Protein AF-A0AA39IK96-F1 (afdb_monomer)

Solvent-accessible surface area (backbone atoms only — not comparable to full-atom values): 14528 Å² total; per-residue (Å²): 136,83,82,84,80,86,77,67,100,84,69,85,84,83,69,71,38,77,51,79,51,97,95,53,84,66,42,71,36,49,56,69,63,37,50,51,54,47,51,53,50,36,62,76,64,68,61,76,82,76,80,76,71,90,71,77,79,80,81,81,90,67,87,80,80,82,79,68,82,83,68,84,67,79,78,86,66,91,65,82,71,51,70,67,60,52,52,53,50,49,54,48,51,51,53,50,50,56,61,53,37,49,72,33,87,87,37,96,75,40,67,88,81,86,69,54,90,85,39,88,66,51,97,50,67,58,88,92,37,72,65,34,55,51,51,54,51,52,51,54,51,52,54,50,53,31,48,49,52,51,49,51,42,63,73,75,27,46,72,34,89,87,76,73,35,41,29,38,36,43,43,62,54,48,62,59,30,70,80,74,47,94,52,56,68,64,37,50,56,50,28,37,77,70,60,39,35,48,60,84,74,94,75,80,48,87,95,73,39,35,80,42,55,37,36,45,63,59,53,72,67,58,50,54,58,62,70,76,109

Organism: NCBI:txid289476

InterPro domains:
  IPR026111 Actin-binding Rho-activating protein [PTHR22739] (71-217)
  IPR027817 Costars domain [PF14705] (141-217)
  IPR027817 Costars domain [SM01283] (140-217)
  IPR038095 Costars domain superfamily [G3DSA:1.10.10.1540] (133-217)

Structure (mmCIF, N/CA/C/O backbone):
data_AF-A0AA39IK96-F1
#
_entry.id   AF-A0AA39IK96-F1
#
loop_
_atom_site.group_PDB
_atom_site.id
_atom_site.type_symbol
_atom_site.label_atom_id
_atom_site.label_alt_id
_atom_site.label_comp_id
_atom_site.label_asym_id
_atom_site.label_entity_id
_atom_site.label_seq_id
_atom_site.pdbx_PDB_ins_code
_atom_site.Cartn_x
_atom_site.Cartn_y
_atom_site.Cartn_z
_atom_site.occupancy
_atom_site.B_iso_or_equiv
_atom_site.auth_seq_id
_atom_site.auth_comp_id
_atom_site.auth_asym_id
_atom_site.auth_atom_id
_atom_site.pdbx_PDB_model_num
ATOM 1 N N . MET A 1 1 ? -1.103 46.782 -14.025 1.00 32.06 1 MET A N 1
ATOM 2 C CA . MET A 1 1 ? -2.254 47.420 -13.352 1.00 32.06 1 MET A CA 1
ATOM 3 C C . MET A 1 1 ? -2.413 46.772 -11.988 1.00 32.06 1 MET A C 1
ATOM 5 O O . MET A 1 1 ? -2.760 45.602 -11.929 1.00 32.06 1 MET A O 1
ATOM 9 N N . ILE A 1 2 ? -2.054 47.473 -10.912 1.00 34.94 2 ILE A N 1
ATOM 10 C CA . ILE A 1 2 ? -2.197 46.973 -9.537 1.00 34.94 2 ILE A CA 1
ATOM 11 C C . ILE A 1 2 ? -3.501 47.561 -8.999 1.00 34.94 2 ILE A C 1
ATOM 13 O O . ILE A 1 2 ? -3.638 48.779 -8.905 1.00 34.94 2 ILE A O 1
ATOM 17 N N . SER A 1 3 ? -4.477 46.696 -8.730 1.00 35.06 3 SER A N 1
ATOM 18 C CA . SER A 1 3 ? -5.755 47.072 -8.124 1.00 35.06 3 SER A CA 1
ATOM 19 C C . SER A 1 3 ? -5.501 47.595 -6.707 1.00 35.06 3 SER A C 1
ATOM 21 O O . SER A 1 3 ? -4.930 46.887 -5.876 1.00 35.06 3 SER A O 1
ATOM 23 N N . LYS A 1 4 ? -5.888 48.848 -6.437 1.00 42.56 4 LYS A N 1
ATOM 24 C CA . LYS A 1 4 ? -5.844 49.426 -5.091 1.00 42.56 4 LYS A CA 1
ATOM 25 C C . LYS A 1 4 ? -6.983 48.810 -4.277 1.00 42.56 4 LYS A C 1
ATOM 27 O O . LYS A 1 4 ? -8.137 49.174 -4.468 1.00 42.56 4 LYS A O 1
ATOM 32 N N . ARG A 1 5 ? -6.661 47.859 -3.398 1.00 54.06 5 ARG A N 1
ATOM 33 C CA . ARG A 1 5 ? -7.607 47.338 -2.403 1.00 54.06 5 ARG A CA 1
ATOM 34 C C . ARG A 1 5 ? -7.610 48.269 -1.193 1.00 54.06 5 ARG A C 1
ATOM 36 O O . ARG A 1 5 ? -6.555 48.534 -0.623 1.00 54.06 5 ARG A O 1
ATOM 43 N N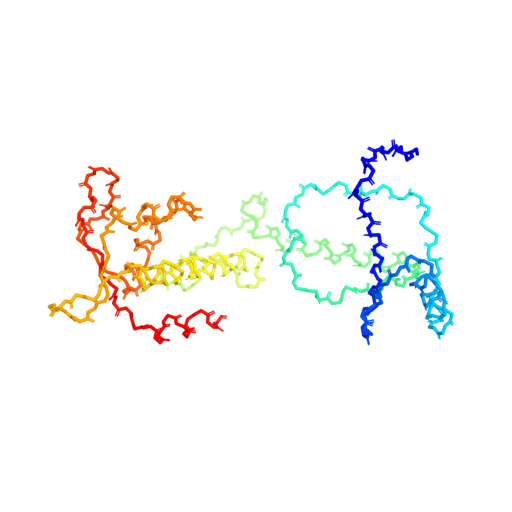 . THR A 1 6 ? -8.780 48.782 -0.836 1.00 53.03 6 THR A N 1
ATOM 44 C CA . THR A 1 6 ? -9.019 49.573 0.375 1.00 53.03 6 THR A CA 1
ATOM 45 C C . THR A 1 6 ? -9.316 48.633 1.544 1.00 53.03 6 THR A C 1
ATOM 47 O O . THR A 1 6 ? -10.146 47.735 1.426 1.00 53.03 6 THR A O 1
ATOM 50 N N . PHE A 1 7 ? -8.622 48.821 2.668 1.00 53.62 7 PHE A N 1
ATOM 51 C CA . PHE A 1 7 ? -8.797 48.037 3.896 1.00 53.62 7 PHE A CA 1
ATOM 52 C C . PHE A 1 7 ? -9.240 48.963 5.051 1.00 53.62 7 PHE A C 1
ATOM 54 O O . PHE A 1 7 ? -8.834 50.126 5.064 1.00 53.62 7 PHE A O 1
ATOM 61 N N . PRO A 1 8 ? -10.078 48.496 5.999 1.00 56.97 8 PRO A N 1
ATOM 62 C CA . PRO A 1 8 ? -10.643 49.322 7.073 1.00 56.97 8 PRO A CA 1
ATOM 63 C C . PRO A 1 8 ? -9.609 49.739 8.137 1.00 56.97 8 PRO A C 1
ATOM 65 O O . PRO A 1 8 ? -8.598 49.064 8.344 1.00 56.97 8 PRO A O 1
ATOM 68 N N . SER A 1 9 ? -9.912 50.827 8.859 1.00 59.78 9 SER A N 1
ATOM 69 C CA . SER A 1 9 ? -9.024 51.657 9.707 1.00 59.78 9 SER A CA 1
ATOM 70 C C . SER A 1 9 ? -8.329 50.988 10.906 1.00 59.78 9 SER A C 1
ATOM 72 O O . SER A 1 9 ? -7.573 51.648 11.615 1.00 59.78 9 SER A O 1
ATOM 74 N N . ARG A 1 10 ? -8.532 49.687 11.136 1.00 59.88 10 ARG A N 1
ATOM 75 C CA . ARG A 1 10 ? -7.871 48.903 12.200 1.00 59.88 10 ARG A CA 1
ATOM 76 C C . ARG A 1 10 ? -7.078 47.696 11.690 1.00 59.88 10 ARG A C 1
ATOM 78 O O . ARG A 1 10 ? -6.748 46.807 12.466 1.00 59.88 10 ARG A O 1
ATOM 85 N N . THR A 1 11 ? -6.749 47.659 10.400 1.00 60.22 11 THR A N 1
ATOM 86 C CA . THR A 1 11 ? -5.930 46.584 9.821 1.00 60.22 11 THR A CA 1
ATOM 87 C C . THR A 1 11 ? -4.507 47.078 9.579 1.00 60.22 11 THR A C 1
ATOM 89 O O . THR A 1 11 ? -4.296 47.965 8.755 1.00 60.22 11 THR A O 1
ATOM 92 N N . VAL A 1 12 ? -3.521 46.492 10.262 1.00 56.50 12 VAL A N 1
ATOM 93 C CA . VAL A 1 12 ? -2.098 46.719 9.966 1.00 56.50 12 VAL A CA 1
ATOM 94 C C . VAL A 1 12 ? -1.643 45.654 8.972 1.00 56.50 12 VAL A C 1
ATOM 96 O O . VAL A 1 12 ? -1.644 44.466 9.286 1.00 56.50 12 VAL A O 1
ATOM 99 N N . VAL A 1 13 ? -1.273 46.067 7.759 1.00 55.28 13 VAL A N 1
ATOM 100 C CA . VAL A 1 13 ? -0.764 45.160 6.721 1.00 55.28 13 VAL A CA 1
ATOM 101 C C . VAL A 1 13 ? 0.761 45.176 6.757 1.00 55.28 13 VAL A C 1
ATOM 103 O O . VAL A 1 13 ? 1.385 46.179 6.421 1.00 55.28 13 VAL A O 1
ATOM 106 N N . ILE A 1 14 ? 1.364 44.056 7.153 1.00 58.06 14 ILE A N 1
ATOM 107 C CA . ILE A 1 14 ? 2.819 43.876 7.174 1.00 58.06 14 ILE A CA 1
ATOM 108 C C . ILE A 1 14 ? 3.227 43.130 5.900 1.00 58.06 14 ILE A C 1
ATOM 110 O O . ILE A 1 14 ? 2.959 41.939 5.750 1.00 58.06 14 ILE A O 1
ATOM 114 N N . THR A 1 15 ? 3.881 43.821 4.966 1.00 54.12 15 THR A N 1
ATOM 115 C CA . THR A 1 15 ? 4.462 43.202 3.766 1.00 54.12 15 THR A CA 1
ATOM 116 C C . THR A 1 15 ? 5.919 42.833 4.017 1.00 54.12 15 THR A C 1
ATOM 118 O O . THR A 1 15 ? 6.792 43.703 4.057 1.00 54.12 15 THR A O 1
ATOM 121 N N . VAL A 1 16 ? 6.186 41.537 4.164 1.00 58.78 16 VAL A N 1
ATOM 122 C CA . VAL A 1 16 ? 7.538 40.990 4.330 1.00 58.78 16 VAL A CA 1
ATOM 123 C C . VAL A 1 16 ? 7.998 40.395 3.005 1.00 58.78 16 VAL A C 1
ATOM 125 O O . VAL A 1 16 ? 7.260 39.654 2.358 1.00 58.78 16 VAL A O 1
ATOM 128 N N . THR A 1 17 ? 9.219 40.723 2.590 1.00 62.88 17 THR A N 1
ATOM 129 C CA . THR A 1 17 ? 9.836 40.156 1.385 1.00 62.88 17 THR A CA 1
ATOM 130 C C . THR A 1 17 ? 10.869 39.118 1.798 1.00 62.88 17 THR A C 1
ATOM 132 O O . THR A 1 17 ? 11.681 39.371 2.686 1.00 62.88 17 THR A O 1
ATOM 135 N N . VAL A 1 18 ? 10.841 37.948 1.159 1.00 63.88 18 VAL A N 1
ATOM 136 C CA . VAL A 1 18 ? 11.782 36.857 1.440 1.00 63.88 18 VAL A CA 1
ATOM 137 C C . VAL A 1 18 ? 12.605 36.565 0.194 1.00 63.88 18 VAL A C 1
ATOM 139 O O . VAL A 1 18 ? 12.054 36.271 -0.866 1.00 63.88 18 VAL A O 1
ATOM 142 N N . ALA A 1 19 ? 13.928 36.637 0.321 1.00 67.06 19 ALA A N 1
ATOM 143 C CA . ALA A 1 19 ? 14.863 36.310 -0.747 1.00 67.06 19 ALA A CA 1
ATOM 144 C C . ALA A 1 19 ? 15.811 35.189 -0.304 1.00 67.06 19 ALA A C 1
ATOM 146 O O . ALA A 1 19 ? 16.505 35.294 0.707 1.00 67.06 19 ALA A O 1
ATOM 147 N N . THR A 1 20 ? 15.860 34.108 -1.081 1.00 65.62 20 THR A N 1
ATOM 148 C CA . THR A 1 20 ? 16.665 32.914 -0.783 1.00 65.62 20 THR A CA 1
ATOM 149 C C . THR A 1 20 ? 17.778 32.752 -1.819 1.00 65.62 20 THR A C 1
ATOM 151 O O . THR A 1 20 ? 17.501 32.758 -3.021 1.00 65.62 20 THR A O 1
ATOM 154 N N . VAL A 1 21 ? 19.022 32.544 -1.379 1.00 70.75 21 VAL A N 1
ATOM 155 C CA . VAL A 1 21 ? 20.146 32.131 -2.243 1.00 70.75 21 VAL A CA 1
ATOM 156 C C . VAL A 1 21 ? 20.645 30.769 -1.784 1.00 70.75 21 VAL A C 1
ATOM 158 O O . VAL A 1 21 ? 20.776 30.521 -0.589 1.00 70.75 21 VAL A O 1
ATOM 161 N N . LYS A 1 22 ? 20.940 29.879 -2.736 1.00 57.28 22 LYS A N 1
ATOM 162 C CA . LYS A 1 22 ? 21.479 28.546 -2.446 1.00 57.28 22 LYS A CA 1
ATOM 163 C C . LYS A 1 22 ? 22.823 28.686 -1.710 1.00 57.28 22 LYS A C 1
ATOM 165 O O . LYS A 1 22 ? 23.770 29.202 -2.295 1.00 57.28 22 LYS A O 1
ATOM 170 N N . GLY A 1 23 ? 22.885 28.237 -0.454 1.00 62.53 23 GLY A N 1
ATOM 171 C CA . GLY A 1 23 ? 24.097 28.264 0.381 1.00 62.53 23 GLY A CA 1
ATOM 172 C C . GLY A 1 23 ? 24.210 29.427 1.379 1.00 62.53 23 GLY A C 1
ATOM 173 O O . GLY A 1 23 ? 25.221 29.515 2.064 1.00 62.53 23 GLY A O 1
ATOM 174 N N . HIS A 1 24 ? 23.198 30.296 1.500 1.00 62.19 24 HIS A N 1
ATOM 175 C CA . HIS A 1 24 ? 23.161 31.360 2.511 1.00 62.19 24 HIS A CA 1
ATOM 176 C C . HIS A 1 24 ? 21.811 31.422 3.229 1.00 62.19 24 HIS A C 1
ATOM 178 O O . HIS A 1 24 ? 20.783 31.033 2.670 1.00 62.19 24 HIS A O 1
ATOM 184 N N . CYS A 1 25 ? 21.820 31.946 4.460 1.00 57.00 25 CYS A N 1
ATOM 185 C CA . CYS A 1 25 ? 20.605 32.153 5.239 1.00 57.00 25 CYS A CA 1
ATOM 186 C C . CYS A 1 25 ? 19.608 33.044 4.472 1.00 57.00 25 CYS A C 1
ATOM 188 O O . CYS A 1 25 ? 20.021 34.040 3.866 1.00 57.00 25 CYS A O 1
ATOM 190 N N . PRO A 1 26 ? 18.310 32.698 4.476 1.00 67.25 26 PRO A N 1
ATOM 191 C CA . PRO A 1 26 ? 17.285 33.475 3.794 1.00 67.25 26 PRO A CA 1
ATOM 192 C C . PRO A 1 26 ? 17.202 34.896 4.363 1.00 67.25 26 PRO A C 1
ATOM 194 O O . PRO A 1 26 ? 17.200 35.100 5.576 1.00 67.25 26 PRO A O 1
ATOM 197 N N . LEU A 1 27 ? 17.129 35.887 3.474 1.00 67.75 27 LEU A N 1
ATOM 198 C CA . LEU A 1 27 ? 16.947 37.291 3.832 1.00 67.75 27 LEU A CA 1
ATOM 199 C C . LEU A 1 27 ? 15.453 37.557 4.001 1.00 67.75 27 LEU A C 1
ATOM 201 O O . LEU A 1 27 ? 14.701 37.460 3.032 1.00 67.75 27 LEU A O 1
ATOM 205 N N . VAL A 1 28 ? 15.045 37.892 5.223 1.00 67.31 28 VAL A N 1
ATOM 206 C CA . VAL A 1 28 ? 13.658 38.191 5.597 1.00 67.31 28 VAL A CA 1
ATOM 207 C C . VAL A 1 28 ? 13.619 39.579 6.227 1.00 67.31 28 VAL A C 1
ATOM 209 O O . VAL A 1 28 ? 14.425 39.881 7.104 1.00 67.31 28 VAL A O 1
ATOM 212 N N . GLY A 1 29 ? 12.705 40.431 5.770 1.00 68.25 29 GLY A N 1
ATOM 213 C CA . GLY A 1 29 ? 12.542 41.784 6.298 1.00 68.25 29 GLY A CA 1
ATOM 214 C C . GLY A 1 29 ? 11.587 42.632 5.463 1.00 68.25 29 GLY A C 1
ATOM 215 O O . GLY A 1 29 ? 10.920 42.142 4.546 1.00 68.25 29 GLY A O 1
ATOM 216 N N . PHE A 1 30 ? 11.527 43.923 5.776 1.00 63.19 30 PHE A N 1
ATOM 217 C CA . PHE A 1 30 ? 10.735 44.890 5.020 1.00 63.19 30 PHE A CA 1
ATOM 218 C C . PHE A 1 30 ? 11.373 45.172 3.652 1.00 63.19 30 PHE A C 1
ATOM 220 O O . PHE A 1 30 ? 12.597 45.126 3.507 1.00 63.19 30 PHE A O 1
ATOM 227 N N . SER A 1 31 ? 10.533 45.431 2.644 1.00 64.31 31 SER A N 1
ATOM 228 C CA . SER A 1 31 ? 10.908 45.405 1.219 1.00 64.31 31 SER A CA 1
ATOM 229 C C . SER A 1 31 ? 12.200 46.167 0.898 1.00 64.31 31 SER A C 1
ATOM 231 O O . SER A 1 31 ? 13.084 45.615 0.247 1.00 64.31 31 SER A O 1
ATOM 233 N N . GLU A 1 32 ? 12.357 47.400 1.386 1.00 63.88 32 GLU A N 1
ATOM 234 C CA . GLU A 1 32 ? 13.539 48.220 1.080 1.00 63.88 32 GLU A CA 1
ATOM 235 C C . GLU A 1 32 ? 14.837 47.666 1.681 1.00 63.88 32 GLU A C 1
ATOM 237 O O . GLU A 1 32 ? 15.893 47.690 1.039 1.00 63.88 32 GLU A O 1
ATOM 242 N N . GLU A 1 33 ? 14.777 47.122 2.897 1.00 65.31 33 GLU A N 1
ATOM 243 C CA . GLU A 1 33 ? 15.960 46.614 3.587 1.00 65.31 33 GLU A CA 1
ATOM 244 C C . GLU A 1 33 ? 16.438 45.289 2.982 1.00 65.31 33 GLU A C 1
ATOM 246 O O . GLU A 1 33 ? 17.639 45.089 2.757 1.00 65.31 33 GLU A O 1
ATOM 251 N N . VAL A 1 34 ? 15.495 44.414 2.624 1.00 63.88 34 VAL A N 1
ATOM 252 C CA . VAL A 1 34 ? 15.783 43.156 1.922 1.00 63.88 34 VAL A CA 1
ATOM 253 C C . VAL A 1 34 ? 16.377 43.442 0.551 1.00 63.88 34 VAL A C 1
ATOM 255 O O . VAL A 1 34 ? 17.361 42.814 0.163 1.00 63.88 34 VAL A O 1
ATOM 258 N N . GLU A 1 35 ? 15.856 44.434 -0.167 1.00 66.38 35 GLU A N 1
ATOM 259 C CA . GLU A 1 35 ? 16.317 44.764 -1.510 1.00 66.38 35 GLU A CA 1
ATOM 260 C C . GLU A 1 35 ? 17.702 45.431 -1.519 1.00 66.38 35 GLU A C 1
ATOM 262 O O . GLU A 1 35 ? 18.513 45.167 -2.414 1.00 66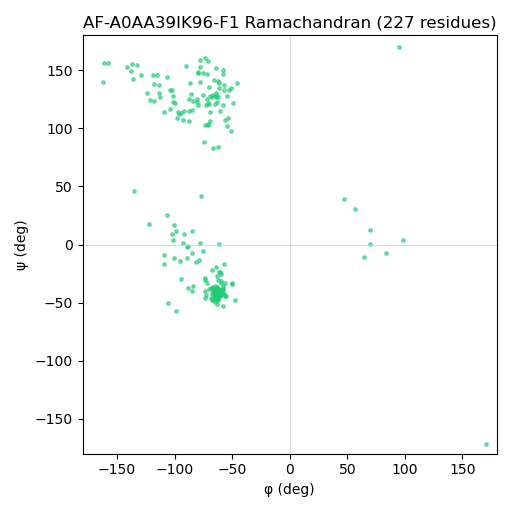.38 35 GLU A O 1
ATOM 267 N N . LYS A 1 36 ? 18.035 46.224 -0.490 1.00 73.75 36 LYS A N 1
ATOM 268 C CA . LYS A 1 36 ? 19.383 46.787 -0.296 1.00 73.75 36 LYS A CA 1
ATOM 269 C C . LYS A 1 36 ? 20.410 45.693 0.007 1.00 73.75 36 LYS A C 1
ATOM 271 O O . LYS A 1 36 ? 21.462 45.644 -0.639 1.00 73.75 36 LYS A O 1
ATOM 276 N N . ARG A 1 37 ? 20.091 44.770 0.925 1.00 67.75 37 ARG A N 1
ATOM 277 C CA . ARG A 1 37 ? 20.944 43.608 1.242 1.00 67.75 37 ARG A CA 1
ATOM 278 C C . ARG A 1 37 ? 21.088 42.674 0.037 1.00 67.75 37 ARG A C 1
ATOM 280 O O . ARG A 1 37 ? 22.187 42.204 -0.252 1.00 67.75 37 ARG A O 1
ATOM 287 N N . TRP A 1 38 ? 20.018 42.487 -0.733 1.00 66.75 38 TRP A N 1
ATOM 288 C CA . TRP A 1 38 ? 20.012 41.712 -1.973 1.00 66.75 38 TRP A CA 1
ATOM 289 C C . TRP A 1 38 ? 20.895 42.325 -3.068 1.00 66.75 38 TRP A C 1
ATOM 291 O O . TRP A 1 38 ? 21.660 41.607 -3.714 1.00 66.75 38 TRP A O 1
ATOM 301 N N . ARG A 1 39 ? 20.857 43.652 -3.263 1.00 72.44 39 ARG A N 1
ATOM 302 C CA . ARG A 1 39 ? 21.742 44.361 -4.210 1.00 72.44 39 ARG A CA 1
ATOM 303 C C . ARG A 1 39 ? 23.215 44.246 -3.814 1.00 72.44 39 ARG A C 1
ATOM 305 O O . ARG A 1 39 ? 24.053 43.987 -4.680 1.00 72.44 39 ARG A O 1
ATOM 312 N N . ALA A 1 40 ? 23.530 44.380 -2.525 1.00 74.75 40 ALA A N 1
ATOM 313 C CA . ALA A 1 40 ? 24.888 44.188 -2.015 1.00 74.75 40 ALA A CA 1
ATOM 314 C C . ALA A 1 40 ? 25.385 42.750 -2.252 1.00 74.75 40 ALA A C 1
ATOM 316 O O . ALA A 1 40 ? 26.500 42.551 -2.740 1.00 74.75 40 ALA A O 1
ATOM 317 N N . LEU A 1 41 ? 24.529 41.753 -2.003 1.00 70.62 41 LEU A N 1
ATOM 318 C CA . LEU A 1 41 ? 24.833 40.340 -2.233 1.00 70.62 41 LEU A CA 1
ATOM 319 C C . LEU A 1 41 ? 25.033 40.027 -3.728 1.00 70.62 41 LEU A C 1
ATOM 321 O O . LEU A 1 41 ? 26.014 39.380 -4.098 1.00 70.62 41 LEU A O 1
ATOM 325 N N . LYS A 1 42 ? 24.169 40.554 -4.608 1.00 70.56 42 LYS A N 1
ATOM 326 C CA . LYS A 1 42 ? 24.307 40.446 -6.073 1.00 70.56 42 LYS A CA 1
ATOM 327 C C . LYS A 1 42 ? 25.642 41.015 -6.566 1.00 70.56 42 LYS A C 1
ATOM 329 O O . LYS A 1 42 ? 26.287 40.391 -7.411 1.00 70.56 42 LYS A O 1
ATOM 334 N N . LYS A 1 43 ? 26.063 42.171 -6.033 1.00 73.38 43 LYS A N 1
ATOM 335 C CA . LYS A 1 43 ? 27.332 42.831 -6.385 1.00 73.38 43 LYS A CA 1
ATOM 336 C C . LYS A 1 43 ? 28.541 42.023 -5.902 1.00 73.38 43 LYS A C 1
ATOM 338 O O . LYS A 1 43 ? 29.477 41.836 -6.674 1.00 73.38 43 LYS A O 1
ATOM 343 N N . LYS A 1 44 ? 28.486 41.482 -4.678 1.00 70.38 44 LYS A N 1
ATOM 344 C CA . LYS A 1 44 ? 29.545 40.643 -4.087 1.00 70.38 44 LYS A CA 1
ATOM 345 C C . LYS A 1 44 ? 29.773 39.342 -4.868 1.00 70.38 44 LYS A C 1
ATOM 347 O O . LYS A 1 44 ? 30.915 38.935 -5.037 1.00 70.38 44 LYS A O 1
ATOM 352 N N . HIS A 1 45 ? 28.710 38.737 -5.400 1.00 64.56 45 HIS A N 1
ATOM 353 C CA . HIS A 1 45 ? 28.780 37.470 -6.142 1.00 64.56 45 HIS A CA 1
ATOM 354 C C . HIS A 1 45 ? 28.786 37.615 -7.679 1.00 64.56 45 HIS A C 1
ATOM 356 O O . HIS A 1 45 ? 28.618 36.614 -8.372 1.00 64.56 45 HIS A O 1
ATOM 362 N N . LYS A 1 46 ? 28.960 38.827 -8.242 1.00 61.34 46 LYS A N 1
ATOM 363 C CA . LYS A 1 46 ? 28.906 39.085 -9.705 1.00 61.34 46 LYS A CA 1
ATOM 364 C C . LYS A 1 46 ? 27.687 38.424 -10.393 1.00 61.34 46 LYS A C 1
ATOM 366 O O . LYS A 1 46 ? 27.775 37.915 -11.511 1.00 61.34 46 LYS A O 1
ATOM 371 N N . MET A 1 47 ? 26.525 38.435 -9.738 1.00 56.34 47 MET A N 1
ATOM 372 C CA . MET A 1 47 ? 25.310 37.798 -10.260 1.00 56.34 47 MET A CA 1
ATOM 373 C C . MET A 1 47 ? 24.765 38.604 -11.447 1.00 56.34 47 MET A C 1
ATOM 375 O O . MET A 1 47 ? 24.160 39.660 -11.269 1.00 56.34 47 MET A O 1
ATOM 379 N N . ARG A 1 48 ? 24.996 38.120 -12.674 1.00 48.00 48 ARG A N 1
ATOM 380 C CA . ARG A 1 48 ? 24.556 38.783 -13.910 1.00 48.00 48 ARG A CA 1
ATOM 381 C C . ARG A 1 48 ? 23.038 38.678 -14.055 1.00 48.00 48 ARG A C 1
ATOM 383 O O . ARG A 1 48 ? 22.479 37.583 -14.096 1.00 48.00 48 ARG A O 1
ATOM 390 N N . GLU A 1 49 ? 22.368 39.820 -14.154 1.00 48.53 49 GLU A N 1
ATOM 391 C CA . GLU A 1 49 ? 20.921 39.890 -14.336 1.00 48.53 49 GLU A CA 1
ATOM 392 C C . GLU A 1 49 ? 20.553 39.390 -15.740 1.00 48.53 49 GLU A C 1
ATOM 394 O O . GLU A 1 49 ? 20.815 40.042 -16.752 1.00 48.53 49 GLU A O 1
ATOM 399 N N . LYS A 1 50 ? 19.983 38.183 -15.832 1.00 42.19 50 LYS A N 1
ATOM 400 C CA . LYS A 1 50 ? 19.388 37.720 -17.087 1.00 42.19 50 LYS A CA 1
ATOM 401 C C . LYS A 1 50 ? 18.117 38.529 -17.321 1.00 42.19 50 LYS A C 1
ATOM 403 O O . LYS A 1 50 ? 17.092 38.261 -16.698 1.00 42.19 50 LYS A O 1
ATOM 408 N N . ARG A 1 51 ? 18.184 39.495 -18.241 1.00 39.75 51 ARG A N 1
ATOM 409 C CA . ARG A 1 51 ? 17.001 40.125 -18.837 1.00 39.75 51 ARG A CA 1
ATOM 410 C C . ARG A 1 51 ? 16.104 39.016 -19.392 1.00 39.75 51 ARG A C 1
ATOM 412 O O . ARG A 1 51 ? 16.463 38.354 -20.365 1.00 39.75 51 ARG A O 1
ATOM 419 N N . LYS A 1 52 ? 14.962 38.771 -18.748 1.00 40.03 52 LYS A N 1
ATOM 420 C CA . LYS A 1 52 ? 13.896 37.945 -19.319 1.00 40.03 52 LYS A CA 1
ATOM 421 C C . LYS A 1 52 ? 13.208 38.781 -20.396 1.00 40.03 52 LYS A C 1
ATOM 423 O O . LYS A 1 52 ? 12.233 39.466 -20.111 1.00 40.03 52 LYS A O 1
ATOM 428 N N . ASN A 1 53 ? 13.710 38.725 -21.627 1.00 36.38 53 ASN A N 1
ATOM 429 C CA . ASN A 1 53 ? 12.849 39.010 -22.770 1.00 36.38 53 ASN A CA 1
ATOM 430 C C . ASN A 1 53 ? 11.768 37.921 -22.778 1.00 36.38 53 ASN A C 1
ATOM 432 O O . ASN A 1 53 ? 12.086 36.747 -22.584 1.00 36.38 53 ASN A O 1
ATOM 436 N N . GLY A 1 54 ? 10.504 38.336 -22.877 1.00 44.09 54 GLY A N 1
ATOM 437 C CA . GLY A 1 54 ? 9.327 37.510 -22.618 1.00 44.09 54 GLY A CA 1
ATOM 438 C C . GLY A 1 54 ? 9.334 36.177 -23.362 1.00 44.09 54 GLY A C 1
ATOM 439 O O . GLY A 1 54 ? 8.924 36.095 -24.513 1.00 44.09 54 GLY A O 1
ATOM 440 N N . ALA A 1 55 ? 9.751 35.117 -22.675 1.00 37.62 55 ALA A N 1
ATOM 441 C CA . ALA A 1 55 ? 9.520 33.749 -23.098 1.00 37.62 55 ALA A CA 1
ATOM 442 C C . ALA A 1 55 ? 8.244 33.269 -22.401 1.00 37.62 55 ALA A C 1
ATOM 444 O O . ALA A 1 55 ? 8.202 33.163 -21.172 1.00 37.62 55 ALA A O 1
ATOM 445 N N . LYS A 1 56 ? 7.195 33.028 -23.193 1.00 41.00 56 LYS A N 1
ATOM 446 C CA . LYS A 1 56 ? 5.982 32.327 -22.758 1.00 41.00 56 LYS A CA 1
ATOM 447 C C . LYS A 1 56 ? 6.393 31.012 -22.082 1.00 41.00 56 LYS A C 1
ATOM 449 O O . LYS A 1 56 ? 7.262 30.308 -22.594 1.00 41.00 56 LYS A O 1
ATOM 454 N N . LEU A 1 57 ? 5.788 30.701 -20.933 1.00 39.69 57 LEU A N 1
ATOM 455 C CA . LEU A 1 57 ? 5.961 29.396 -20.293 1.00 39.69 57 LEU A CA 1
ATOM 456 C C . LEU A 1 57 ? 5.549 28.297 -21.287 1.00 39.69 57 LEU A C 1
ATOM 458 O O . LEU A 1 57 ? 4.485 28.427 -21.899 1.00 39.69 57 LEU A O 1
ATOM 462 N N . PRO A 1 58 ? 6.350 27.234 -21.470 1.00 41.84 58 PRO A N 1
ATOM 463 C CA . PRO A 1 58 ? 5.900 26.093 -22.246 1.00 41.84 58 PRO A CA 1
ATOM 464 C C . PRO A 1 58 ? 4.716 25.450 -21.520 1.00 41.84 58 PRO A C 1
ATOM 466 O O . PRO A 1 58 ? 4.771 25.168 -20.323 1.00 41.84 58 PRO A O 1
ATOM 469 N N . ARG A 1 59 ? 3.625 25.249 -22.258 1.00 35.72 59 ARG A N 1
ATOM 470 C CA . ARG A 1 59 ? 2.469 24.474 -21.814 1.00 35.72 59 ARG A CA 1
ATOM 471 C C . ARG A 1 59 ? 2.908 23.010 -21.736 1.00 35.72 59 ARG A C 1
ATOM 473 O O . ARG A 1 59 ? 3.278 22.431 -22.753 1.00 35.72 59 ARG A O 1
ATOM 480 N N . ALA A 1 60 ? 2.935 22.449 -20.531 1.00 37.94 60 ALA A N 1
ATOM 481 C CA . ALA A 1 60 ? 3.256 21.043 -20.320 1.00 37.94 60 ALA A CA 1
ATOM 482 C C . ALA A 1 60 ? 2.086 20.177 -20.810 1.00 37.94 60 ALA A C 1
ATOM 484 O O . ALA A 1 60 ? 0.953 20.377 -20.376 1.00 37.94 60 ALA A O 1
ATOM 485 N N . ASN A 1 61 ? 2.364 19.232 -21.710 1.00 38.66 61 ASN A N 1
ATOM 486 C CA . ASN A 1 61 ? 1.357 18.326 -22.270 1.00 38.66 61 ASN A CA 1
ATOM 487 C C . ASN A 1 61 ? 1.380 16.921 -21.632 1.00 38.66 61 ASN A C 1
ATOM 489 O O . ASN A 1 61 ? 0.622 16.064 -22.073 1.00 38.66 61 ASN A O 1
ATOM 493 N N . SER A 1 62 ? 2.204 16.648 -20.607 1.00 41.88 62 SER A N 1
ATOM 494 C CA . SER A 1 62 ? 2.120 15.376 -19.865 1.00 41.88 62 SER A CA 1
ATOM 495 C C . SER A 1 62 ? 2.788 15.404 -18.481 1.00 41.88 62 SER A C 1
ATOM 497 O O . SER A 1 62 ? 3.672 16.214 -18.213 1.00 41.88 62 SER A O 1
ATOM 499 N N . ALA A 1 63 ? 2.337 14.505 -17.600 1.00 41.69 63 ALA A N 1
ATOM 500 C CA . ALA A 1 63 ? 2.673 14.428 -16.174 1.00 41.69 63 ALA A CA 1
ATOM 501 C C . ALA A 1 63 ? 3.976 13.659 -15.841 1.00 41.69 63 ALA A C 1
ATOM 503 O O . ALA A 1 63 ? 4.219 13.336 -14.678 1.00 41.69 63 ALA A O 1
ATOM 504 N N . SER A 1 64 ? 4.822 13.337 -16.826 1.00 41.25 64 SER A N 1
ATOM 505 C CA . SER A 1 64 ? 6.038 12.533 -16.609 1.00 41.25 64 SER A CA 1
ATOM 506 C C . SER A 1 64 ? 7.224 13.296 -16.008 1.00 41.25 64 SER A C 1
ATOM 508 O O . SER A 1 64 ? 8.150 12.655 -15.520 1.00 41.25 64 SER A O 1
ATOM 510 N N . ASP A 1 65 ? 7.188 14.629 -15.981 1.00 40.19 65 ASP A N 1
ATOM 511 C CA . ASP A 1 65 ? 8.357 15.454 -15.629 1.00 40.19 65 ASP A CA 1
ATOM 512 C C . ASP A 1 65 ? 8.508 15.751 -14.124 1.00 40.19 65 ASP A C 1
ATOM 514 O O . ASP A 1 65 ? 9.456 16.417 -13.713 1.00 40.19 65 ASP A O 1
ATOM 518 N N . ILE A 1 66 ? 7.589 15.285 -13.270 1.00 43.47 66 ILE A N 1
ATOM 519 C CA . ILE A 1 66 ? 7.523 15.740 -11.866 1.00 43.47 66 ILE A CA 1
ATOM 520 C C . ILE A 1 66 ? 8.393 14.901 -10.906 1.00 43.47 66 ILE A C 1
ATOM 522 O O . ILE A 1 66 ? 8.613 15.313 -9.772 1.00 43.47 66 ILE A O 1
ATOM 526 N N . LEU A 1 67 ? 8.933 13.742 -11.307 1.00 41.00 67 LEU A N 1
ATOM 527 C CA . LEU A 1 67 ? 9.594 12.827 -10.356 1.00 41.00 67 LEU A CA 1
ATOM 528 C C . LEU A 1 67 ? 10.933 12.245 -10.835 1.00 41.00 67 LEU A C 1
ATOM 530 O O . LEU A 1 67 ? 11.183 11.054 -10.639 1.00 41.00 67 LEU A O 1
ATOM 534 N N . GLU A 1 68 ? 11.809 13.082 -11.389 1.00 34.56 68 GLU A N 1
ATOM 535 C CA . GLU A 1 68 ? 13.245 12.782 -11.405 1.00 34.56 68 GLU A CA 1
ATOM 536 C C . GLU A 1 68 ? 13.972 13.567 -10.307 1.00 34.56 68 GLU A C 1
ATOM 538 O O . GLU A 1 68 ? 13.941 14.799 -10.263 1.00 34.56 68 GLU A O 1
ATOM 543 N N . GLU A 1 69 ? 14.656 12.837 -9.418 1.00 33.47 69 GLU A N 1
ATOM 544 C CA . GLU A 1 69 ? 15.763 13.403 -8.656 1.00 33.47 69 GLU A CA 1
ATOM 545 C C . GLU A 1 69 ? 16.756 14.034 -9.627 1.00 33.47 69 GLU A C 1
ATOM 547 O O . GLU A 1 69 ? 17.141 13.462 -10.648 1.00 33.47 69 GLU A O 1
ATOM 552 N N . LYS A 1 70 ? 17.152 15.251 -9.278 1.00 30.59 70 LYS A N 1
ATOM 553 C CA . LYS A 1 70 ? 18.002 16.144 -10.047 1.00 30.59 70 LYS A CA 1
ATOM 554 C C . LYS A 1 70 ? 19.389 15.527 -10.266 1.00 30.59 70 LYS A C 1
ATOM 556 O O . LYS A 1 70 ? 20.332 15.877 -9.564 1.00 30.59 70 LYS A O 1
ATOM 561 N N . LYS A 1 71 ? 19.551 14.675 -11.282 1.00 28.39 71 LYS A N 1
ATOM 562 C CA . LYS A 1 71 ? 20.848 14.565 -11.955 1.00 28.39 71 LYS A CA 1
ATOM 563 C C . LYS A 1 71 ? 21.129 15.931 -12.556 1.00 28.39 71 LYS A C 1
ATOM 565 O O . LYS A 1 71 ? 20.265 16.515 -13.210 1.00 28.39 71 LYS A O 1
ATOM 570 N N . GLU A 1 72 ? 22.298 16.479 -12.255 1.00 28.94 72 GLU A N 1
ATOM 571 C CA . GLU A 1 72 ? 22.750 17.733 -12.839 1.00 28.94 72 GLU 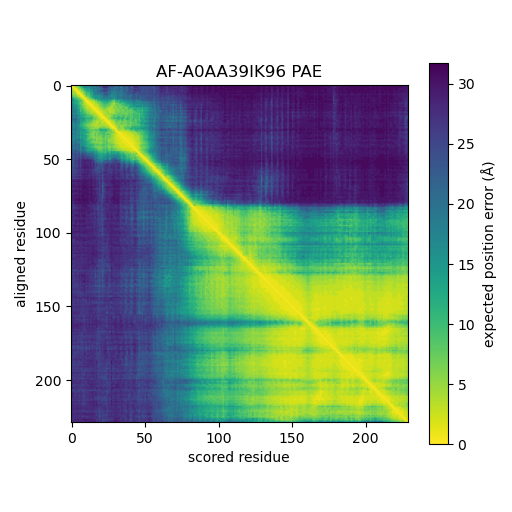A CA 1
ATOM 572 C C . GLU A 1 72 ? 22.689 17.604 -14.362 1.00 28.94 72 GLU A C 1
ATOM 574 O O . GLU A 1 72 ? 23.505 16.933 -14.990 1.00 28.94 72 GLU A O 1
ATOM 579 N N . GLY A 1 73 ? 21.645 18.191 -14.951 1.00 32.28 73 GLY A N 1
ATOM 580 C CA . GLY A 1 73 ? 21.527 18.292 -16.393 1.00 32.28 73 GLY A CA 1
ATOM 581 C C . GLY A 1 73 ? 22.742 19.045 -16.937 1.00 32.28 73 GLY A C 1
ATOM 582 O O . GLY A 1 73 ? 23.281 19.908 -16.232 1.00 32.28 73 GLY A O 1
ATOM 583 N N . PRO A 1 74 ? 23.176 18.758 -18.177 1.00 35.25 74 PRO A N 1
ATOM 584 C CA . PRO A 1 74 ? 24.359 19.385 -18.737 1.00 35.25 74 PRO A CA 1
ATOM 585 C C . PRO A 1 74 ? 24.198 20.899 -18.649 1.00 35.25 74 PRO A C 1
ATOM 587 O O . PRO A 1 74 ? 23.171 21.449 -19.068 1.00 35.25 74 PRO A O 1
ATOM 590 N N . GLN A 1 75 ? 25.199 21.573 -18.082 1.00 39.41 75 GLN A N 1
ATOM 591 C CA . GLN A 1 75 ? 25.274 23.024 -18.136 1.00 39.41 75 GLN A CA 1
ATOM 592 C C . GLN A 1 75 ? 25.073 23.436 -19.596 1.00 39.41 75 GLN A C 1
ATOM 594 O O . GLN A 1 75 ? 25.801 22.981 -20.475 1.00 39.41 75 GLN A O 1
ATOM 599 N N . ARG A 1 76 ? 24.054 24.260 -19.874 1.00 42.28 76 ARG A N 1
ATOM 600 C CA . ARG A 1 76 ? 23.869 24.860 -21.199 1.00 42.28 76 ARG A CA 1
ATOM 601 C C . ARG A 1 76 ? 25.024 25.832 -21.438 1.00 42.28 76 ARG A C 1
ATOM 603 O O . ARG A 1 76 ? 24.885 27.030 -21.192 1.00 42.28 76 ARG A O 1
ATOM 610 N N . SER A 1 77 ? 26.163 25.306 -21.878 1.00 43.12 77 SER A N 1
ATOM 611 C CA . SER A 1 77 ? 27.185 26.080 -22.560 1.00 43.12 77 SER A CA 1
ATOM 612 C C . SER A 1 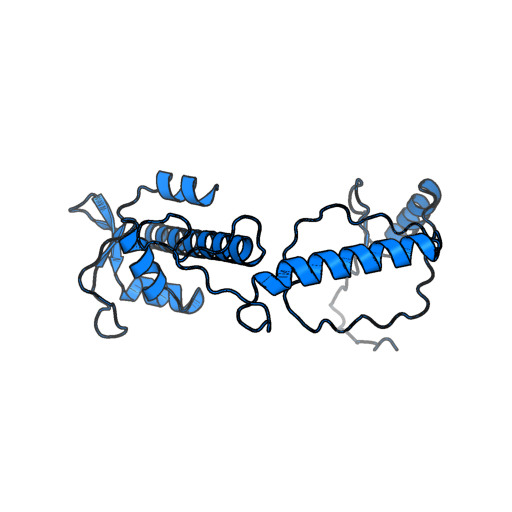77 ? 26.597 26.489 -23.907 1.00 43.12 77 SER A C 1
ATOM 614 O O . SER A 1 77 ? 26.046 25.682 -24.653 1.00 43.12 77 SER A O 1
ATOM 616 N N . SER A 1 78 ? 26.638 27.782 -24.199 1.00 45.47 78 SER A N 1
ATOM 617 C CA . SER A 1 78 ? 26.175 28.361 -25.460 1.00 45.47 78 SER A CA 1
ATOM 618 C C . SER A 1 78 ? 27.183 28.123 -26.588 1.00 45.47 78 SER A C 1
ATOM 620 O O . SER A 1 78 ? 27.480 29.034 -27.358 1.00 45.47 78 SER A O 1
ATOM 622 N N . THR A 1 79 ? 27.751 26.922 -26.660 1.00 57.12 79 THR A N 1
ATOM 623 C CA . THR A 1 79 ? 28.628 26.521 -27.753 1.00 57.12 79 THR A CA 1
ATOM 624 C C . THR A 1 79 ? 27.735 25.956 -28.843 1.00 57.12 79 THR A C 1
ATOM 626 O O . THR A 1 79 ? 27.057 24.952 -28.631 1.00 57.12 79 THR A O 1
ATOM 629 N N . VAL A 1 80 ? 27.691 26.623 -29.995 1.00 54.94 80 VAL A N 1
ATOM 630 C CA . VAL A 1 80 ? 27.021 26.109 -31.195 1.00 54.94 80 VAL A CA 1
ATOM 631 C C . VAL A 1 80 ? 27.649 24.748 -31.488 1.00 54.94 80 VAL A C 1
ATOM 633 O O . VAL A 1 80 ? 28.828 24.668 -31.830 1.00 54.94 80 VAL A O 1
ATOM 636 N N . SER A 1 81 ? 26.920 23.660 -31.243 1.00 63.25 81 SER A N 1
ATOM 637 C CA . SER A 1 81 ? 27.435 22.328 -31.541 1.00 63.25 81 SER A CA 1
ATOM 638 C C . SER A 1 81 ? 27.656 22.251 -33.045 1.00 63.25 81 SER A C 1
ATOM 640 O O . SER A 1 81 ? 26.709 22.476 -33.801 1.00 63.25 81 SER A O 1
ATOM 642 N N . SER A 1 82 ? 28.889 21.954 -33.463 1.00 79.38 82 SER A N 1
ATOM 643 C CA . SER A 1 82 ? 29.229 21.724 -34.869 1.00 79.38 82 SER A CA 1
ATOM 644 C C . SER A 1 82 ? 28.188 20.806 -35.515 1.00 79.38 82 SER A C 1
ATOM 646 O O . SER A 1 82 ? 27.755 19.833 -34.891 1.00 79.38 82 SER A O 1
ATOM 648 N N . VAL A 1 83 ? 27.790 21.098 -36.757 1.00 80.62 83 VAL A N 1
ATOM 649 C CA . VAL A 1 83 ? 26.803 20.310 -37.524 1.00 80.62 83 VAL A CA 1
ATOM 650 C C . VAL A 1 83 ? 27.159 18.819 -37.510 1.00 80.62 83 VAL A C 1
ATOM 652 O O . VAL A 1 83 ? 26.280 17.971 -37.388 1.00 80.62 83 VAL A O 1
ATOM 655 N N . GLN A 1 84 ? 28.454 18.497 -37.508 1.00 80.88 84 GLN A N 1
ATOM 656 C CA . GLN A 1 84 ? 28.967 17.132 -37.380 1.00 80.88 84 GLN A CA 1
ATOM 657 C C . GLN A 1 84 ? 28.570 16.466 -36.050 1.00 80.88 84 GLN A C 1
ATOM 659 O O . GLN A 1 84 ? 28.162 15.311 -36.043 1.00 80.88 84 GLN A O 1
ATOM 664 N N . SER A 1 85 ? 28.616 17.190 -34.927 1.00 85.88 85 SER A N 1
ATOM 665 C CA . SER A 1 85 ? 28.205 16.679 -33.609 1.00 85.88 85 SER A CA 1
ATOM 666 C C . SER A 1 85 ? 26.700 16.403 -33.539 1.00 85.88 85 SER A C 1
ATOM 668 O O . SER A 1 85 ? 26.286 15.421 -32.924 1.00 85.88 85 SER A O 1
ATOM 670 N N . LEU A 1 86 ? 25.879 17.233 -34.190 1.00 88.31 86 LEU A N 1
ATOM 671 C CA . LEU A 1 86 ? 24.439 16.988 -34.302 1.00 88.31 86 LEU A CA 1
ATOM 672 C C . LEU A 1 86 ? 24.155 15.773 -35.187 1.00 88.31 86 LEU A C 1
ATOM 674 O O . LEU A 1 86 ? 23.397 14.902 -34.777 1.00 88.31 86 LEU A O 1
ATOM 678 N N . MET A 1 87 ? 24.808 15.668 -36.348 1.00 88.12 87 MET A N 1
ATOM 679 C CA . MET A 1 87 ? 24.670 14.514 -37.245 1.00 88.12 87 MET A CA 1
ATOM 680 C C . MET A 1 87 ? 25.075 13.201 -36.568 1.00 88.12 87 MET A C 1
ATOM 682 O O . MET A 1 87 ? 24.365 12.209 -36.697 1.00 88.12 87 MET A O 1
ATOM 686 N N . SER A 1 88 ? 26.160 13.187 -35.787 1.00 89.94 88 SER A N 1
ATOM 687 C CA . SER A 1 88 ? 26.551 12.003 -35.010 1.00 89.94 88 SER A CA 1
ATOM 688 C C . SER A 1 88 ? 25.505 11.619 -33.963 1.00 89.94 88 SER A C 1
ATOM 690 O O . SER A 1 88 ? 25.220 10.436 -33.801 1.00 89.94 88 SER A O 1
ATOM 692 N N . LYS A 1 89 ? 24.885 12.597 -33.292 1.00 92.00 89 LYS A N 1
ATOM 693 C CA . LYS A 1 89 ? 23.778 12.340 -32.356 1.00 92.00 89 LYS A CA 1
ATOM 694 C C . LYS A 1 89 ? 22.540 11.795 -33.066 1.00 92.00 89 LYS A C 1
ATOM 696 O O . LYS A 1 89 ? 21.938 10.862 -32.558 1.00 92.00 89 LYS A O 1
ATOM 701 N N . PHE A 1 90 ? 22.180 12.327 -34.236 1.00 93.88 90 PHE A N 1
ATOM 702 C CA . PHE A 1 90 ? 21.056 11.802 -35.021 1.00 93.88 90 PHE A CA 1
ATOM 703 C C . PHE A 1 90 ? 21.286 10.352 -35.445 1.00 93.88 90 PHE A C 1
ATOM 705 O O . PHE A 1 90 ? 20.394 9.532 -35.264 1.00 93.88 90 PHE A O 1
ATOM 712 N N . LYS A 1 91 ? 22.497 10.014 -35.904 1.00 93.94 91 LYS A N 1
ATOM 713 C CA . LYS A 1 91 ? 22.867 8.628 -36.230 1.00 93.94 91 LYS A CA 1
ATOM 714 C C . LYS A 1 91 ? 22.777 7.694 -35.020 1.00 93.94 91 LYS A C 1
ATOM 716 O O . LYS A 1 91 ? 22.337 6.561 -35.162 1.00 93.94 91 LYS A O 1
ATOM 721 N N . GLN A 1 92 ? 23.184 8.160 -33.836 1.00 93.62 92 GLN A N 1
ATOM 722 C CA . GLN A 1 92 ? 23.050 7.389 -32.594 1.00 93.62 92 GLN A CA 1
ATOM 723 C C . GLN A 1 92 ? 21.580 7.164 -32.228 1.00 93.62 92 GLN A C 1
ATOM 725 O O . GLN A 1 92 ? 21.188 6.031 -31.990 1.00 93.62 92 GLN A O 1
ATOM 730 N N . ILE A 1 93 ? 20.756 8.214 -32.272 1.00 91.00 93 ILE A N 1
ATOM 731 C CA . ILE A 1 93 ? 19.316 8.120 -31.988 1.00 91.00 93 ILE A CA 1
ATOM 732 C C . ILE A 1 93 ? 18.619 7.165 -32.964 1.00 91.00 93 ILE A C 1
ATOM 734 O O . ILE A 1 93 ? 17.768 6.384 -32.553 1.00 91.00 93 ILE A O 1
ATOM 738 N N . GLU A 1 94 ? 18.972 7.211 -34.249 1.00 89.12 94 GLU A N 1
ATOM 739 C CA . GLU A 1 94 ? 18.443 6.291 -35.256 1.00 89.12 94 GLU A CA 1
ATOM 740 C C . GLU A 1 94 ? 18.840 4.841 -34.949 1.00 89.12 94 GLU A C 1
ATOM 742 O O . GLU A 1 94 ? 17.984 3.958 -34.942 1.00 89.12 94 GLU A O 1
ATOM 747 N N . ALA A 1 95 ? 20.111 4.596 -34.615 1.00 90.12 95 ALA A N 1
ATOM 748 C CA . ALA A 1 95 ? 20.585 3.272 -34.221 1.00 90.12 95 ALA A CA 1
ATOM 749 C C . ALA A 1 95 ? 19.869 2.744 -32.962 1.00 90.12 95 ALA A C 1
ATOM 751 O O . ALA A 1 95 ? 19.445 1.585 -32.941 1.00 90.12 95 ALA A O 1
ATOM 752 N N . ASP A 1 96 ? 19.681 3.595 -31.951 1.00 87.50 96 ASP A N 1
ATOM 753 C CA . ASP A 1 96 ? 18.970 3.262 -30.714 1.00 87.50 96 ASP A CA 1
ATOM 754 C C . ASP A 1 96 ? 17.484 2.983 -30.988 1.00 87.50 96 ASP A C 1
ATOM 756 O O . ASP A 1 96 ? 16.947 1.978 -30.526 1.00 87.50 96 ASP A O 1
ATOM 760 N N . SER A 1 97 ? 16.831 3.801 -31.819 1.00 85.88 97 SER A N 1
ATOM 761 C CA . SER A 1 97 ? 15.438 3.606 -32.238 1.00 85.88 97 SER A CA 1
ATOM 762 C C . SER A 1 97 ? 15.248 2.290 -32.993 1.00 85.88 97 SER A C 1
ATOM 764 O O . SER A 1 97 ? 14.302 1.549 -32.720 1.00 85.88 97 SER A O 1
ATOM 766 N N . ILE A 1 98 ? 16.169 1.948 -33.899 1.00 84.44 98 ILE A N 1
ATOM 767 C CA . ILE A 1 98 ? 16.155 0.662 -34.601 1.00 84.44 98 ILE A CA 1
ATOM 768 C C . ILE A 1 98 ? 16.318 -0.485 -33.595 1.00 84.44 98 ILE A C 1
ATOM 770 O O . ILE A 1 98 ? 15.591 -1.477 -33.684 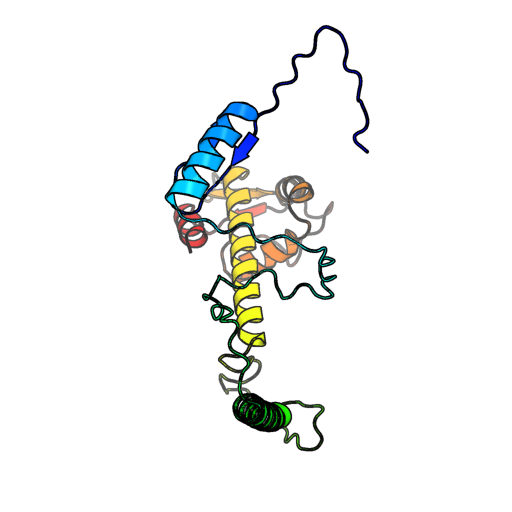1.00 84.44 98 ILE A O 1
ATOM 774 N N . ALA A 1 99 ? 17.219 -0.363 -32.617 1.00 84.62 99 ALA A N 1
ATOM 775 C CA . ALA A 1 99 ? 17.416 -1.380 -31.586 1.00 84.62 99 ALA A CA 1
ATOM 776 C C . ALA A 1 99 ? 16.177 -1.561 -30.688 1.00 84.62 99 ALA A C 1
ATOM 778 O O . ALA A 1 99 ? 15.789 -2.697 -30.408 1.00 84.62 99 ALA A O 1
ATOM 779 N N . GLU A 1 100 ? 15.526 -0.469 -30.284 1.00 82.50 100 GLU A N 1
ATOM 780 C CA . GLU A 1 100 ? 14.295 -0.481 -29.487 1.00 82.50 100 GLU A CA 1
ATOM 781 C C . GLU A 1 100 ? 13.099 -1.024 -30.275 1.00 82.50 100 GLU A C 1
ATOM 783 O O . GLU A 1 100 ? 12.312 -1.799 -29.725 1.00 82.50 100 GLU A O 1
ATOM 788 N N . SER A 1 101 ? 12.998 -0.709 -31.572 1.00 81.50 101 SER A N 1
ATOM 789 C CA . SER A 1 101 ? 11.907 -1.179 -32.436 1.00 81.50 101 SER A CA 1
ATOM 790 C C . SER A 1 101 ? 11.825 -2.704 -32.485 1.00 81.50 101 SER A C 1
ATOM 792 O O . SER A 1 101 ? 10.732 -3.250 -32.415 1.00 81.50 101 SER A O 1
ATOM 794 N N . ARG A 1 102 ? 12.962 -3.419 -32.442 1.00 82.94 102 ARG A N 1
ATOM 795 C CA . ARG A 1 102 ? 13.016 -4.900 -32.390 1.00 82.94 102 ARG A CA 1
ATOM 796 C C . ARG A 1 102 ? 12.251 -5.499 -31.207 1.00 82.94 102 ARG A C 1
ATOM 798 O O . ARG A 1 102 ? 12.027 -6.707 -31.144 1.00 82.94 102 ARG A O 1
ATOM 805 N N . HIS A 1 103 ? 11.934 -4.685 -30.210 1.00 78.88 103 HIS A N 1
ATOM 806 C CA . HIS A 1 103 ? 11.235 -5.078 -29.000 1.00 78.88 103 HIS A CA 1
ATOM 807 C C . HIS A 1 103 ? 9.809 -4.552 -28.905 1.00 78.88 103 HIS A C 1
ATOM 809 O O . HIS A 1 103 ? 9.089 -4.982 -28.002 1.00 78.88 103 HIS A O 1
ATOM 815 N N . ASP A 1 104 ? 9.418 -3.664 -29.811 1.00 84.69 104 ASP A N 1
ATOM 816 C CA . ASP A 1 104 ? 8.063 -3.161 -29.923 1.00 84.69 104 ASP A CA 1
ATOM 817 C C . ASP A 1 104 ? 7.204 -4.172 -30.684 1.00 84.69 104 ASP A C 1
ATOM 819 O O . ASP A 1 104 ? 7.508 -4.518 -31.826 1.00 84.69 104 ASP A O 1
ATOM 823 N N . VAL A 1 105 ? 6.126 -4.621 -30.039 1.00 85.94 105 VAL A N 1
ATOM 824 C CA . VAL A 1 105 ? 5.151 -5.578 -30.584 1.00 85.94 105 VAL A CA 1
ATOM 825 C C . VAL A 1 105 ? 4.476 -5.031 -31.846 1.00 85.94 105 VAL A C 1
ATOM 827 O O . VAL A 1 105 ? 4.018 -5.810 -32.677 1.00 85.94 105 VAL A O 1
ATOM 830 N N . TYR A 1 106 ? 4.440 -3.708 -32.011 1.00 86.25 106 TYR A N 1
ATOM 831 C CA . TYR A 1 106 ? 3.831 -3.041 -33.160 1.00 86.25 106 TYR A CA 1
ATOM 832 C C . TYR A 1 106 ? 4.816 -2.747 -34.300 1.00 86.25 106 TYR A C 1
ATOM 834 O O . TYR A 1 106 ? 4.418 -2.176 -35.315 1.00 86.25 106 TYR A O 1
ATOM 842 N N . SER A 1 107 ? 6.092 -3.128 -34.171 1.00 87.94 107 SER A N 1
ATOM 843 C CA . SER A 1 107 ? 7.064 -2.961 -35.253 1.00 87.94 107 SER A CA 1
ATOM 844 C C . SER A 1 107 ? 6.941 -4.065 -36.307 1.00 87.94 107 SER A C 1
ATOM 846 O O . SER A 1 107 ? 6.647 -5.221 -36.005 1.00 87.94 107 SER A O 1
ATOM 848 N N . THR A 1 108 ? 7.237 -3.729 -37.563 1.00 87.19 108 THR A N 1
ATOM 849 C CA . THR A 1 108 ? 7.210 -4.687 -38.682 1.00 87.19 108 THR A CA 1
ATOM 850 C C . THR A 1 108 ? 8.234 -5.815 -38.536 1.00 87.19 108 THR A C 1
ATOM 852 O O . THR A 1 108 ? 8.010 -6.911 -39.038 1.00 87.19 108 THR A O 1
ATOM 855 N N . ASN A 1 109 ? 9.341 -5.563 -37.831 1.00 84.56 109 ASN A N 1
ATOM 856 C CA . ASN A 1 109 ? 10.438 -6.513 -37.622 1.00 84.56 109 ASN A CA 1
ATOM 857 C C . ASN A 1 109 ? 10.385 -7.194 -36.240 1.00 84.56 109 ASN A C 1
ATOM 859 O O . ASN A 1 109 ? 11.393 -7.732 -35.772 1.00 84.56 109 ASN A O 1
ATOM 863 N N . TYR A 1 110 ? 9.241 -7.143 -35.552 1.00 87.44 110 TYR A N 1
ATOM 864 C CA . TYR A 1 110 ? 9.083 -7.755 -34.240 1.00 87.44 110 TYR A CA 1
ATOM 865 C C . TYR A 1 110 ? 9.099 -9.283 -34.325 1.00 87.44 110 TYR A C 1
ATOM 867 O O . TYR A 1 110 ? 8.310 -9.893 -35.046 1.00 87.44 110 TYR A O 1
ATOM 875 N N . ILE A 1 111 ? 9.952 -9.916 -33.518 1.00 84.81 111 ILE A N 1
ATOM 876 C CA . ILE A 1 111 ? 9.976 -11.373 -33.363 1.00 84.81 111 ILE A CA 1
ATOM 877 C C . ILE A 1 111 ? 9.448 -11.713 -31.961 1.00 84.81 111 ILE A C 1
ATOM 879 O O . ILE A 1 111 ? 10.108 -11.381 -30.968 1.00 84.81 111 ILE A O 1
ATOM 883 N N . PRO A 1 112 ? 8.283 -12.384 -31.846 1.00 85.00 112 PRO A N 1
ATOM 884 C CA . PRO A 1 112 ? 7.723 -12.774 -30.559 1.00 85.00 112 PRO A CA 1
ATOM 885 C C . PRO A 1 112 ? 8.682 -13.664 -29.763 1.00 85.00 112 PRO A C 1
ATOM 887 O O . PRO A 1 112 ? 9.036 -14.768 -30.183 1.00 85.00 112 PRO A O 1
ATOM 890 N N . LYS A 1 113 ? 9.082 -13.205 -28.573 1.00 82.00 113 LYS A N 1
ATOM 891 C CA . LYS A 1 113 ? 9.885 -14.008 -27.643 1.00 82.00 113 LYS A CA 1
ATOM 892 C C . LYS A 1 113 ? 8.985 -14.980 -26.885 1.00 82.00 113 LYS A C 1
ATOM 894 O O . LYS A 1 113 ? 8.087 -14.564 -26.156 1.00 82.00 113 LYS A O 1
ATOM 899 N N . LYS A 1 114 ? 9.250 -16.280 -27.018 1.00 82.50 114 LYS A N 1
ATOM 900 C CA . LYS A 1 114 ? 8.609 -17.314 -26.197 1.00 82.50 114 LYS A CA 1
ATOM 901 C C . LYS A 1 114 ? 9.407 -17.501 -24.914 1.00 82.50 114 LYS A C 1
ATOM 903 O O . LYS A 1 114 ? 10.493 -18.071 -24.924 1.00 82.50 114 LYS A O 1
ATOM 908 N N . TYR A 1 115 ? 8.857 -17.015 -23.814 1.00 83.88 115 TYR A N 1
ATOM 909 C CA . TYR A 1 115 ? 9.398 -17.262 -22.485 1.00 83.88 115 TYR A CA 1
ATOM 910 C C . TYR A 1 115 ? 8.831 -18.570 -21.925 1.00 83.88 115 TYR A C 1
ATOM 912 O O . TYR A 1 115 ? 7.639 -18.848 -22.063 1.00 83.88 115 TYR A O 1
ATOM 920 N N . SER A 1 116 ? 9.673 -19.361 -21.260 1.00 88.19 116 SER A N 1
ATOM 921 C CA . SER A 1 116 ? 9.185 -20.452 -20.412 1.00 88.19 116 SER A CA 1
ATOM 922 C C . SER A 1 116 ? 8.423 -19.870 -19.221 1.00 88.19 116 SER A C 1
ATOM 924 O O . SER A 1 116 ? 8.859 -18.873 -18.647 1.00 88.19 116 SER A O 1
ATOM 926 N N . LYS A 1 117 ? 7.321 -20.509 -18.808 1.00 86.50 117 LYS A N 1
ATOM 927 C CA . LYS A 1 117 ? 6.521 -20.078 -17.643 1.00 86.50 117 LYS A CA 1
ATOM 928 C C . LYS A 1 117 ? 7.325 -20.057 -16.338 1.00 86.50 117 LYS A C 1
ATOM 930 O O . LYS A 1 117 ? 6.979 -19.318 -15.427 1.00 86.50 117 LYS A O 1
ATOM 935 N N . MET A 1 118 ? 8.387 -20.860 -16.258 1.00 88.62 118 MET A N 1
ATOM 936 C CA . MET A 1 118 ? 9.290 -20.913 -15.103 1.00 88.62 118 MET A CA 1
ATOM 937 C C . MET A 1 118 ? 10.457 -19.921 -15.202 1.00 88.62 118 MET A C 1
ATOM 939 O O . MET A 1 118 ? 11.278 -19.852 -14.292 1.00 88.62 118 MET A O 1
ATOM 943 N N . SER A 1 119 ? 10.567 -19.166 -16.300 1.00 88.00 119 SER A N 1
ATOM 944 C CA . SER A 1 119 ? 11.627 -18.171 -16.448 1.00 88.00 119 SER A CA 1
ATOM 945 C C . SER A 1 119 ? 11.385 -16.988 -15.503 1.00 88.00 119 SER A C 1
ATOM 947 O O . SER A 1 119 ? 10.272 -16.461 -15.476 1.00 88.00 119 SER A O 1
ATOM 949 N N . PRO A 1 120 ? 12.412 -16.496 -14.789 1.00 85.81 120 PRO A N 1
ATOM 950 C CA . PRO A 1 120 ? 12.290 -15.310 -13.940 1.00 85.81 120 PRO A CA 1
ATOM 951 C C . PRO A 1 120 ? 11.968 -14.029 -14.728 1.00 85.81 120 PRO A C 1
ATOM 953 O O . PRO A 1 120 ? 11.485 -13.062 -14.144 1.00 85.81 120 PRO A O 1
ATOM 956 N N . GLU A 1 121 ? 12.217 -14.013 -16.041 1.00 86.06 121 GLU A N 1
ATOM 957 C CA . GLU A 1 121 ? 11.885 -12.894 -16.934 1.00 86.06 121 GLU A CA 1
ATOM 958 C C . GLU A 1 121 ? 10.405 -12.912 -17.367 1.00 86.06 121 GLU A C 1
ATOM 960 O O . GLU A 1 121 ? 9.878 -11.912 -17.855 1.00 86.06 121 GLU A O 1
ATOM 965 N N . TYR A 1 122 ? 9.699 -14.032 -17.170 1.00 87.81 122 TYR A N 1
ATOM 966 C CA . TYR A 1 122 ? 8.301 -14.157 -17.565 1.00 87.81 122 TYR A CA 1
ATOM 967 C C . TYR A 1 122 ? 7.397 -13.242 -16.730 1.00 87.81 122 TYR A C 1
ATOM 969 O O . TYR A 1 122 ? 7.443 -13.240 -15.500 1.00 87.81 122 TYR A O 1
ATOM 977 N N . GLY A 1 123 ? 6.558 -12.452 -17.406 1.00 86.69 123 GLY A N 1
ATOM 978 C CA . GLY A 1 123 ? 5.618 -11.534 -16.754 1.00 86.69 123 GLY A CA 1
ATOM 979 C C . GLY A 1 123 ? 6.270 -10.331 -16.062 1.00 86.69 123 GLY A C 1
ATOM 980 O O . GLY A 1 123 ? 5.594 -9.641 -15.297 1.00 86.69 123 GLY A O 1
ATOM 981 N N . ARG A 1 124 ? 7.559 -10.057 -16.308 1.00 87.94 124 ARG A N 1
ATOM 982 C CA . ARG A 1 124 ? 8.275 -8.912 -15.731 1.00 87.94 124 ARG A CA 1
ATOM 983 C C . ARG A 1 124 ? 8.711 -7.917 -16.808 1.00 87.94 124 ARG A C 1
ATOM 985 O O . ARG A 1 124 ? 9.039 -8.320 -17.924 1.00 87.94 124 ARG A O 1
ATOM 992 N N . PRO A 1 125 ? 8.723 -6.608 -16.502 1.00 90.25 125 PRO A N 1
ATOM 993 C CA . PRO A 1 125 ? 9.331 -5.632 -17.392 1.00 90.25 125 PRO A CA 1
ATOM 994 C C . PRO A 1 125 ? 10.835 -5.895 -17.502 1.00 90.25 125 PRO A C 1
ATOM 996 O O . PRO A 1 125 ? 11.461 -6.403 -16.572 1.00 90.25 125 PRO A O 1
ATOM 999 N N . LYS A 1 126 ? 11.423 -5.517 -18.636 1.00 85.25 126 LYS A N 1
ATOM 1000 C CA . LYS A 1 126 ? 12.863 -5.673 -18.848 1.00 85.25 126 LYS A CA 1
ATOM 1001 C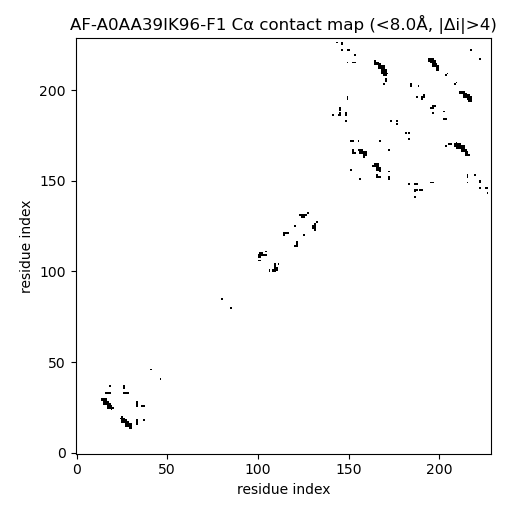 C . LYS A 1 126 ? 13.663 -4.843 -17.837 1.00 85.25 126 LYS A C 1
ATOM 1003 O O . LYS A 1 126 ? 13.279 -3.690 -17.587 1.00 85.25 126 LYS A O 1
ATOM 1008 N N . PRO A 1 127 ? 14.785 -5.381 -17.332 1.00 87.69 127 PRO A N 1
ATOM 1009 C CA . PRO A 1 127 ? 15.625 -4.674 -16.381 1.00 87.69 127 PRO A CA 1
ATOM 1010 C C . PRO A 1 127 ? 16.182 -3.382 -16.999 1.00 87.69 127 PRO A C 1
ATOM 1012 O O . PRO A 1 127 ? 16.550 -3.347 -18.173 1.00 87.69 127 PRO A O 1
ATOM 1015 N N . GLY A 1 128 ? 16.215 -2.302 -16.224 1.00 87.56 128 GLY A N 1
ATOM 1016 C CA . GLY A 1 128 ? 16.702 -0.978 -16.615 1.00 87.56 128 GLY A CA 1
ATOM 1017 C C . GLY A 1 128 ? 15.689 -0.098 -17.356 1.00 87.56 128 GLY A C 1
ATOM 1018 O O . GLY A 1 128 ? 15.956 1.089 -17.560 1.00 87.56 128 GLY A O 1
ATOM 1019 N N . THR A 1 129 ? 14.517 -0.622 -17.728 1.00 89.12 129 THR A N 1
ATOM 1020 C CA . THR A 1 129 ? 13.511 0.149 -18.478 1.00 89.12 129 THR A CA 1
ATOM 1021 C C . THR A 1 129 ? 12.717 1.118 -17.600 1.00 89.12 129 THR A C 1
ATOM 1023 O O . THR A 1 129 ? 12.567 0.943 -16.389 1.00 89.12 129 THR A O 1
ATOM 1026 N N . LEU A 1 130 ? 12.126 2.144 -18.222 1.00 89.88 130 LEU A N 1
ATOM 1027 C CA . LEU A 1 130 ? 11.208 3.061 -17.532 1.00 89.88 130 LEU A CA 1
ATOM 1028 C C . LEU A 1 130 ? 9.993 2.330 -16.944 1.00 89.88 130 LEU A C 1
ATOM 1030 O O . LEU A 1 130 ? 9.502 2.709 -15.883 1.00 89.88 130 LEU A O 1
ATOM 1034 N N . THR A 1 131 ? 9.522 1.271 -17.604 1.00 90.38 131 THR A N 1
ATOM 1035 C CA . THR A 1 131 ? 8.413 0.440 -17.121 1.00 90.38 131 THR A CA 1
ATOM 1036 C C . THR A 1 131 ? 8.767 -0.261 -15.814 1.00 90.38 131 THR A C 1
ATOM 1038 O O . THR A 1 131 ? 7.956 -0.257 -14.891 1.00 90.38 131 THR A O 1
ATOM 1041 N N . GLU A 1 132 ? 9.987 -0.787 -15.688 1.00 93.00 132 GLU A N 1
ATOM 1042 C CA . GLU A 1 132 ? 10.461 -1.372 -14.432 1.00 93.00 132 GLU A CA 1
ATOM 1043 C C . GLU A 1 132 ? 10.516 -0.326 -13.313 1.00 93.00 132 GLU A C 1
ATOM 1045 O O . GLU A 1 132 ? 9.966 -0.546 -12.234 1.00 93.00 132 GLU A O 1
ATOM 1050 N N . LYS A 1 133 ? 11.090 0.853 -13.583 1.00 94.06 133 LYS A N 1
ATOM 1051 C CA . LYS A 1 133 ? 11.143 1.948 -12.599 1.00 94.06 133 LYS A CA 1
ATOM 1052 C C . LYS A 1 133 ? 9.746 2.360 -12.125 1.00 94.06 133 LYS A C 1
ATOM 1054 O O . LYS A 1 133 ? 9.539 2.581 -10.932 1.00 94.06 133 LYS A O 1
ATOM 1059 N N . ARG A 1 134 ? 8.768 2.438 -13.037 1.00 95.31 134 ARG A N 1
ATOM 1060 C CA . ARG A 1 134 ? 7.360 2.721 -12.701 1.00 95.31 134 ARG A CA 1
ATOM 1061 C C . ARG A 1 134 ? 6.753 1.614 -11.843 1.00 95.31 134 ARG A C 1
ATOM 1063 O O . ARG A 1 134 ? 6.094 1.929 -10.858 1.00 95.31 134 ARG A O 1
ATOM 1070 N N . ALA A 1 135 ? 7.002 0.350 -12.179 1.00 93.44 135 ALA A N 1
ATOM 1071 C CA . ALA A 1 135 ? 6.512 -0.790 -11.411 1.00 93.44 135 ALA A CA 1
ATOM 1072 C C . ALA A 1 135 ? 7.073 -0.796 -9.979 1.00 93.44 135 ALA A C 1
ATOM 1074 O O . ALA A 1 135 ? 6.308 -0.905 -9.024 1.00 93.44 135 ALA A O 1
ATOM 1075 N N . GLN A 1 136 ? 8.384 -0.584 -9.813 1.00 93.25 136 GLN A N 1
ATOM 1076 C CA . GLN A 1 136 ? 9.023 -0.490 -8.494 1.00 93.25 136 GLN A CA 1
ATOM 1077 C C . GLN A 1 136 ? 8.461 0.676 -7.676 1.00 93.25 136 GLN A C 1
ATOM 1079 O O . GLN A 1 136 ? 8.152 0.527 -6.496 1.00 93.25 136 GLN A O 1
ATOM 1084 N N . LYS A 1 137 ? 8.282 1.838 -8.308 1.00 94.94 137 LYS A N 1
ATOM 1085 C CA . LYS A 1 137 ? 7.697 3.015 -7.662 1.00 94.94 137 LYS A CA 1
ATOM 1086 C C . LYS A 1 137 ? 6.257 2.777 -7.217 1.00 94.94 137 LYS A C 1
ATOM 1088 O O . LYS A 1 137 ? 5.899 3.177 -6.114 1.00 94.94 137 LYS A O 1
ATOM 1093 N N . ALA A 1 138 ? 5.449 2.123 -8.049 1.00 94.25 138 ALA A N 1
ATOM 1094 C CA . ALA A 1 138 ? 4.084 1.754 -7.699 1.00 94.25 138 ALA A CA 1
ATOM 1095 C C . ALA A 1 138 ? 4.052 0.742 -6.542 1.00 94.25 138 ALA A C 1
ATOM 1097 O O . ALA A 1 138 ? 3.247 0.910 -5.633 1.00 94.25 138 ALA A O 1
ATOM 1098 N N . SER A 1 139 ? 4.955 -0.250 -6.526 1.00 92.12 139 SER A N 1
ATOM 1099 C CA . SER A 1 139 ? 5.082 -1.194 -5.402 1.00 92.12 139 SER A CA 1
ATOM 1100 C C . SER A 1 139 ? 5.376 -0.462 -4.098 1.00 92.12 139 SER A C 1
ATOM 1102 O O . SER A 1 139 ? 4.597 -0.566 -3.157 1.00 92.12 139 SER A O 1
ATOM 1104 N N . LYS A 1 140 ? 6.419 0.380 -4.087 1.00 93.81 140 LYS A N 1
ATOM 1105 C CA . LYS A 1 140 ? 6.793 1.190 -2.917 1.00 93.81 140 LYS A CA 1
ATOM 1106 C C . LYS A 1 140 ? 5.666 2.109 -2.455 1.00 93.81 140 LYS A C 1
ATOM 1108 O O . LYS A 1 140 ? 5.479 2.306 -1.262 1.00 93.81 140 LYS A O 1
ATOM 1113 N N . HIS A 1 141 ? 4.921 2.697 -3.390 1.00 93.62 141 HIS A N 1
ATOM 1114 C CA . HIS A 1 141 ? 3.778 3.535 -3.045 1.00 93.62 141 HIS A CA 1
ATOM 1115 C C . HIS A 1 141 ? 2.697 2.729 -2.319 1.00 93.62 141 HIS A C 1
ATOM 1117 O O . HIS A 1 141 ? 2.237 3.160 -1.270 1.00 93.62 141 HIS A O 1
ATOM 1123 N N . ILE A 1 142 ? 2.352 1.540 -2.819 1.00 94.25 142 ILE A N 1
ATOM 1124 C CA . ILE A 1 142 ? 1.351 0.679 -2.178 1.00 94.25 142 ILE A CA 1
ATOM 1125 C C . ILE A 1 142 ? 1.852 0.150 -0.828 1.00 94.25 142 ILE A C 1
ATOM 1127 O O . ILE A 1 142 ? 1.078 0.074 0.117 1.00 94.25 142 ILE A O 1
ATOM 1131 N N . GLU A 1 143 ? 3.138 -0.180 -0.713 1.00 93.31 143 GLU A N 1
ATOM 1132 C CA . GLU A 1 143 ? 3.759 -0.563 0.561 1.00 93.31 143 GLU A CA 1
ATOM 1133 C C . GLU A 1 143 ? 3.584 0.522 1.625 1.00 93.31 143 GLU A C 1
ATOM 1135 O O . GLU A 1 143 ? 3.163 0.220 2.738 1.00 93.31 143 GLU A O 1
ATOM 1140 N N . ARG A 1 144 ? 3.800 1.791 1.268 1.00 93.56 144 ARG A N 1
ATOM 1141 C CA . ARG A 1 144 ? 3.582 2.922 2.182 1.00 93.56 144 ARG A CA 1
ATOM 1142 C C . ARG A 1 144 ? 2.123 3.073 2.599 1.00 93.56 144 ARG A C 1
ATOM 1144 O O . ARG A 1 144 ? 1.860 3.257 3.779 1.00 93.56 144 ARG A O 1
ATOM 1151 N N . GLU A 1 145 ? 1.187 2.948 1.662 1.00 94.38 145 GLU A N 1
ATOM 1152 C CA . GLU A 1 145 ? -0.251 3.019 1.967 1.00 94.38 145 GLU A CA 1
ATOM 1153 C C . GLU A 1 145 ? -0.679 1.901 2.935 1.00 94.38 145 GLU A C 1
ATOM 1155 O O . GLU A 1 145 ? -1.461 2.139 3.852 1.00 94.38 145 GLU A O 1
ATOM 1160 N N . MET A 1 146 ? -0.134 0.684 2.791 1.00 94.75 146 MET A N 1
ATOM 1161 C CA . MET A 1 146 ? -0.401 -0.412 3.734 1.00 94.75 146 MET A CA 1
ATOM 1162 C C . MET A 1 146 ? 0.115 -0.107 5.142 1.00 94.75 146 MET A C 1
ATOM 1164 O O . MET A 1 146 ? -0.579 -0.376 6.125 1.00 94.75 146 MET A O 1
ATOM 1168 N N . VAL A 1 147 ? 1.327 0.444 5.248 1.00 94.56 147 VAL A N 1
ATOM 1169 C CA . VAL A 1 147 ? 1.914 0.844 6.535 1.00 94.56 147 VAL A CA 1
ATOM 1170 C C . VAL A 1 147 ? 1.079 1.952 7.178 1.00 94.56 147 VAL A C 1
ATOM 1172 O O . VAL A 1 147 ? 0.786 1.861 8.365 1.00 94.56 147 VAL A O 1
ATOM 1175 N N . GLN A 1 148 ? 0.610 2.924 6.393 1.00 93.50 148 GLN A N 1
ATOM 1176 C CA . GLN A 1 148 ? -0.264 3.994 6.875 1.00 93.50 148 GLN A CA 1
ATOM 1177 C C . GLN A 1 148 ? -1.586 3.453 7.443 1.00 93.50 148 GLN A C 1
ATOM 1179 O O . GLN A 1 148 ? -2.032 3.906 8.491 1.00 93.50 148 GLN A O 1
ATOM 1184 N N . VAL A 1 149 ? -2.193 2.440 6.809 1.00 94.25 149 VAL A N 1
ATOM 1185 C CA . VAL A 1 149 ? -3.374 1.757 7.377 1.00 94.25 149 VAL A CA 1
ATOM 1186 C C . VAL A 1 149 ? -3.058 1.133 8.727 1.00 94.25 149 VAL A C 1
ATOM 1188 O O . VAL A 1 149 ? -3.841 1.277 9.662 1.00 94.25 149 VAL A O 1
ATOM 1191 N N . CYS A 1 150 ? -1.906 0.482 8.863 1.00 94.69 150 CYS A N 1
ATOM 1192 C CA . CYS A 1 150 ? -1.498 -0.101 10.139 1.00 94.69 150 CYS A CA 1
ATOM 1193 C C . CYS A 1 150 ? -1.253 0.964 11.217 1.00 94.69 150 CYS A C 1
ATOM 1195 O O . CYS A 1 150 ? -1.588 0.731 12.373 1.00 94.69 150 CYS A O 1
ATOM 1197 N N . GLU A 1 151 ? -0.719 2.129 10.847 1.00 93.88 151 GLU A N 1
ATOM 1198 C CA . GLU A 1 151 ? -0.521 3.272 11.744 1.00 93.88 151 GLU A CA 1
ATOM 1199 C C . GLU A 1 151 ? -1.853 3.837 12.249 1.00 93.88 151 GLU A C 1
ATOM 1201 O O . GLU A 1 151 ? -2.031 4.000 13.452 1.00 93.88 151 GLU A O 1
ATOM 1206 N N . VAL A 1 152 ? -2.836 4.023 11.364 1.00 94.38 152 VAL A N 1
ATOM 1207 C CA . VAL A 1 152 ? -4.183 4.460 11.767 1.00 94.38 152 VAL A CA 1
ATOM 1208 C C . VAL A 1 152 ? -4.851 3.416 12.671 1.00 94.38 152 VAL A C 1
ATOM 1210 O O . VAL A 1 152 ? -5.485 3.767 13.664 1.00 94.38 152 VAL A O 1
ATOM 1213 N N . ILE A 1 153 ? -4.691 2.120 12.386 1.00 95.00 153 ILE A N 1
ATOM 1214 C CA . ILE A 1 153 ? -5.202 1.059 13.271 1.00 95.00 153 ILE A CA 1
ATOM 1215 C C . ILE A 1 153 ? -4.507 1.110 14.638 1.00 95.00 153 ILE A C 1
ATOM 1217 O O . ILE A 1 153 ? -5.158 0.883 15.653 1.00 95.00 153 ILE A O 1
ATOM 1221 N N . LEU A 1 154 ? -3.209 1.409 14.680 1.00 94.12 154 LEU A N 1
ATOM 1222 C CA . LEU A 1 154 ? -2.450 1.534 15.921 1.00 94.12 154 LEU A CA 1
ATOM 1223 C C . LEU A 1 154 ? -2.908 2.742 16.756 1.00 94.12 154 LEU A C 1
ATOM 1225 O O . LEU A 1 154 ? -3.013 2.625 17.973 1.00 94.12 154 LEU A O 1
ATOM 1229 N N . GLU A 1 155 ? -3.187 3.875 16.108 1.00 93.50 155 GLU A N 1
ATOM 1230 C CA . GLU A 1 155 ? -3.588 5.129 16.757 1.00 93.50 155 GLU A CA 1
ATOM 1231 C C . GLU A 1 155 ? -5.027 5.084 17.295 1.00 93.50 155 GLU A C 1
ATOM 1233 O O . GLU A 1 155 ? -5.276 5.481 18.433 1.00 93.50 155 GLU A O 1
ATOM 1238 N N . TYR A 1 156 ? -5.976 4.582 16.499 1.00 94.31 156 TYR A N 1
ATOM 1239 C CA . TYR A 1 156 ? -7.407 4.599 16.837 1.00 94.31 156 TYR A CA 1
ATOM 1240 C C . TYR A 1 156 ? -7.934 3.261 17.371 1.00 94.31 156 TYR A C 1
ATOM 1242 O O . TYR A 1 156 ? -9.063 3.183 17.864 1.00 94.31 156 TYR A O 1
ATOM 1250 N N . GLY A 1 157 ? -7.150 2.190 17.255 1.00 93.56 157 GLY A N 1
ATOM 1251 C CA . GLY A 1 157 ? -7.528 0.862 17.719 1.00 93.56 157 GLY A CA 1
ATOM 1252 C C . GLY A 1 157 ? -7.488 0.724 19.239 1.00 93.56 157 GLY A C 1
ATOM 1253 O O . GLY A 1 157 ? -6.843 1.478 19.965 1.00 93.56 157 GLY A O 1
ATOM 1254 N N . ARG A 1 158 ? -8.182 -0.296 1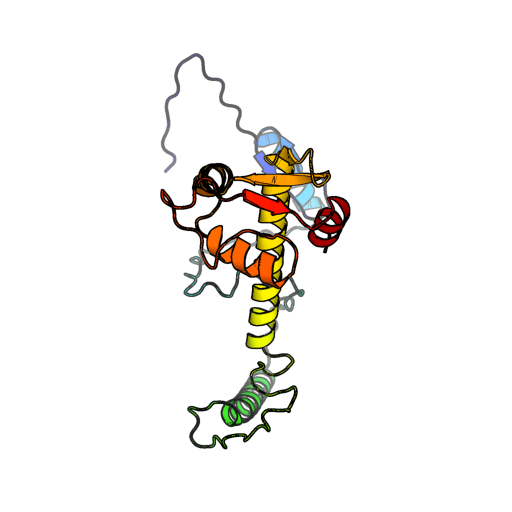9.744 1.00 94.06 158 ARG A N 1
ATOM 1255 C CA . ARG A 1 158 ? -8.188 -0.666 21.163 1.00 94.06 158 ARG A CA 1
ATOM 1256 C C . ARG A 1 158 ? -7.374 -1.933 21.376 1.00 94.06 158 ARG A C 1
ATOM 1258 O O . ARG A 1 158 ? -7.402 -2.848 20.558 1.00 94.06 158 ARG A O 1
ATOM 1265 N N . VAL A 1 159 ? -6.675 -2.028 22.503 1.00 93.06 159 VAL A N 1
ATOM 1266 C CA . VAL A 1 159 ? -5.964 -3.262 22.864 1.00 93.06 159 VAL A CA 1
ATOM 1267 C C . VAL A 1 159 ? -6.984 -4.323 23.281 1.00 93.06 159 VAL A C 1
ATOM 1269 O O . VAL A 1 159 ? -7.750 -4.139 24.230 1.00 93.06 159 VAL A O 1
ATOM 1272 N N . SER A 1 160 ? -7.002 -5.451 22.574 1.00 91.31 160 SER A N 1
ATOM 1273 C CA . SER A 1 160 ? -7.854 -6.588 22.910 1.00 91.31 160 SER A CA 1
ATOM 1274 C C . SER A 1 160 ? -7.357 -7.260 24.186 1.00 91.31 160 SER A C 1
ATOM 1276 O O . SER A 1 160 ? -6.249 -7.792 24.226 1.00 91.31 160 SER A O 1
ATOM 1278 N N . LYS A 1 161 ? -8.206 -7.319 25.218 1.00 85.81 161 LYS A N 1
ATOM 1279 C CA . LYS A 1 161 ? -7.887 -7.985 26.496 1.00 85.81 161 LYS A CA 1
ATOM 1280 C C . LYS A 1 161 ? -7.608 -9.486 26.350 1.00 85.81 161 LYS A C 1
ATOM 1282 O O . LYS A 1 161 ? -6.950 -10.060 27.206 1.00 85.81 161 LYS A O 1
ATOM 1287 N N . ARG A 1 162 ? -8.129 -10.123 25.293 1.00 83.25 162 ARG A N 1
ATOM 1288 C CA . ARG A 1 162 ? -7.980 -11.569 25.055 1.00 83.25 162 ARG A CA 1
ATOM 1289 C C . ARG A 1 162 ? -6.677 -11.920 24.345 1.00 83.25 162 ARG A C 1
ATOM 1291 O O . ARG A 1 162 ? -6.064 -12.926 24.668 1.00 83.25 162 ARG A O 1
ATOM 1298 N N . THR A 1 163 ? -6.277 -11.108 23.370 1.00 84.06 163 THR A N 1
ATOM 1299 C CA . THR A 1 163 ? -5.148 -11.421 22.475 1.00 84.06 163 THR A CA 1
ATOM 1300 C C . THR A 1 163 ? -3.926 -10.542 22.747 1.00 84.06 163 THR A C 1
ATOM 1302 O O . THR A 1 163 ? -2.843 -10.844 22.261 1.00 84.06 163 THR A O 1
ATOM 1305 N N . GLY A 1 164 ? -4.089 -9.426 23.464 1.00 86.44 164 GLY A N 1
ATOM 1306 C CA . GLY A 1 164 ? -3.047 -8.411 23.662 1.00 86.44 164 GLY A CA 1
ATOM 1307 C C . GLY A 1 164 ? -2.707 -7.600 22.405 1.00 86.44 164 GLY A C 1
ATOM 1308 O O . GLY A 1 164 ? -1.850 -6.726 22.457 1.00 86.44 164 GLY A O 1
ATOM 1309 N N . LYS A 1 165 ? -3.373 -7.872 21.276 1.00 90.50 165 LYS A N 1
ATOM 1310 C CA . LYS A 1 165 ? -3.181 -7.182 19.994 1.00 90.50 165 LYS A CA 1
ATOM 1311 C C . LYS A 1 165 ? -4.104 -5.975 19.873 1.00 90.50 165 LYS A C 1
ATOM 1313 O O . LYS A 1 165 ? -5.184 -5.958 20.468 1.00 90.50 165 LYS A O 1
ATOM 1318 N N . VAL A 1 166 ? -3.695 -4.992 19.075 1.00 94.69 166 VAL A N 1
ATOM 1319 C CA . VAL A 1 166 ? -4.539 -3.841 18.739 1.00 94.69 166 VAL A CA 1
ATOM 1320 C C . VAL A 1 166 ? -5.597 -4.277 17.730 1.00 94.69 166 VAL A C 1
ATOM 1322 O O . VAL A 1 166 ? -5.285 -4.918 16.726 1.00 94.69 166 VAL A O 1
ATOM 1325 N N . VAL A 1 167 ? -6.853 -3.968 18.030 1.00 95.69 167 VAL A N 1
ATOM 1326 C CA . VAL A 1 167 ? -8.012 -4.309 17.210 1.00 95.69 167 VAL A CA 1
ATOM 1327 C C . VAL A 1 167 ? -8.867 -3.071 16.963 1.00 95.69 167 VAL A C 1
ATOM 1329 O O . VAL A 1 167 ? -8.993 -2.208 17.834 1.00 95.69 167 VAL A O 1
ATOM 1332 N N . ILE A 1 168 ? -9.485 -2.987 15.791 1.00 96.06 168 ILE A N 1
ATOM 1333 C CA . ILE A 1 168 ? -10.424 -1.919 15.432 1.00 96.06 168 ILE A CA 1
ATOM 1334 C C . ILE A 1 168 ? -11.618 -2.513 14.687 1.00 96.06 168 ILE A C 1
ATOM 1336 O O . ILE A 1 168 ? -11.475 -3.522 13.998 1.00 96.06 168 ILE A O 1
ATOM 1340 N N . THR A 1 169 ? -12.800 -1.916 14.814 1.00 96.31 169 THR A N 1
ATOM 1341 C CA . THR A 1 169 ? -13.951 -2.326 13.994 1.00 96.31 169 THR A CA 1
ATOM 1342 C C . THR A 1 169 ? -13.857 -1.723 12.593 1.00 96.31 169 THR A C 1
ATOM 1344 O O . THR A 1 169 ? -13.358 -0.607 12.416 1.00 96.31 169 THR A O 1
ATOM 1347 N N . PHE A 1 170 ? -14.351 -2.434 11.578 1.00 96.00 170 PHE A N 1
ATOM 1348 C CA . PHE A 1 170 ? -14.362 -1.928 10.206 1.00 96.00 170 PHE A CA 1
ATOM 1349 C C . PHE A 1 170 ? -15.155 -0.622 10.090 1.00 96.00 170 PHE A C 1
ATOM 1351 O O . PHE A 1 170 ? -14.703 0.301 9.417 1.00 96.00 170 PHE A O 1
ATOM 1358 N N . GLY A 1 171 ? -16.286 -0.494 10.789 1.00 94.88 171 GLY A N 1
ATOM 1359 C CA . GLY A 1 171 ? -17.093 0.726 10.784 1.00 94.88 171 GLY A CA 1
ATOM 1360 C C . GLY A 1 171 ? -16.355 1.945 11.353 1.00 94.88 171 GLY A C 1
ATOM 1361 O O . GLY A 1 171 ? -16.438 3.036 10.788 1.00 94.88 171 GLY A O 1
ATOM 1362 N N . GLU A 1 172 ? -15.599 1.783 12.446 1.00 94.81 172 GLU A N 1
ATOM 1363 C CA . GLU A 1 172 ? -14.745 2.852 12.992 1.00 94.81 172 GLU A CA 1
ATOM 1364 C C . GLU A 1 172 ? -13.624 3.220 12.013 1.00 94.81 172 GLU A C 1
ATOM 1366 O O . GLU A 1 172 ? -13.475 4.396 11.674 1.00 94.81 172 GLU A O 1
ATOM 1371 N N . LEU A 1 173 ? -12.893 2.225 11.503 1.00 95.25 173 LEU A N 1
ATOM 1372 C CA . LEU A 1 173 ? -11.793 2.450 10.566 1.00 95.25 173 LEU A CA 1
ATOM 1373 C C . LEU A 1 173 ? -12.275 3.138 9.280 1.00 95.25 173 LEU A C 1
ATOM 1375 O O . LEU A 1 173 ? -11.651 4.091 8.817 1.00 95.25 173 LEU A O 1
ATOM 1379 N N . PHE A 1 174 ? -13.405 2.697 8.724 1.00 94.50 174 PHE A N 1
ATOM 1380 C CA . PHE A 1 174 ? -13.984 3.254 7.504 1.00 94.50 174 PHE A CA 1
ATOM 1381 C C . PHE A 1 174 ? -14.425 4.711 7.690 1.00 94.50 174 PHE A C 1
ATOM 1383 O O . PHE A 1 174 ? -14.175 5.536 6.815 1.00 94.50 174 PHE A O 1
ATOM 1390 N N . ARG A 1 175 ? -15.013 5.064 8.844 1.00 93.56 175 ARG A N 1
ATOM 1391 C CA . ARG A 1 175 ? -15.386 6.456 9.158 1.00 93.56 175 ARG A CA 1
ATOM 1392 C C . ARG A 1 175 ? -14.183 7.393 9.193 1.00 93.56 175 ARG A C 1
ATOM 1394 O O . ARG A 1 175 ? -14.281 8.509 8.694 1.00 93.56 175 ARG A O 1
ATOM 1401 N N . ILE A 1 176 ? -13.062 6.945 9.756 1.00 94.00 176 ILE A N 1
ATOM 1402 C CA . ILE A 1 176 ? -11.816 7.723 9.778 1.00 94.00 176 ILE A CA 1
ATOM 1403 C C . ILE A 1 176 ? -11.268 7.853 8.350 1.00 94.00 176 ILE A C 1
ATOM 1405 O O . ILE A 1 176 ? -10.976 8.954 7.882 1.00 94.00 176 ILE A O 1
ATOM 1409 N N . TYR A 1 177 ? -11.206 6.737 7.619 1.00 93.38 177 TYR A N 1
ATOM 1410 C CA . TYR A 1 177 ? -10.666 6.702 6.261 1.00 93.38 177 TYR A CA 1
ATOM 1411 C C . TYR A 1 177 ? -11.505 7.450 5.225 1.00 93.38 177 TYR A C 1
ATOM 1413 O O . TYR A 1 177 ? -10.938 7.908 4.238 1.00 93.38 177 TYR A O 1
ATOM 1421 N N . GLN A 1 178 ? -12.799 7.673 5.465 1.00 91.56 178 GLN A N 1
ATOM 1422 C CA . GLN A 1 178 ? -13.678 8.490 4.618 1.00 91.56 178 GLN A CA 1
ATOM 1423 C C . GLN A 1 178 ? -13.078 9.874 4.299 1.00 91.56 178 GLN A C 1
ATOM 1425 O O . GLN A 1 178 ? -13.302 10.401 3.210 1.00 91.56 178 GLN A O 1
ATOM 1430 N N . PHE A 1 179 ? -12.313 10.452 5.232 1.00 90.06 179 PHE A N 1
ATOM 1431 C CA . PHE A 1 179 ? -11.665 11.758 5.071 1.00 90.06 179 PHE A CA 1
ATOM 1432 C C . PHE A 1 179 ? -10.211 11.674 4.587 1.00 90.06 179 PHE A C 1
ATOM 1434 O O . PHE A 1 179 ? -9.649 12.689 4.180 1.00 90.06 179 PHE A O 1
ATOM 1441 N N . ILE A 1 180 ? -9.603 10.487 4.637 1.00 88.94 180 ILE A N 1
ATOM 1442 C CA . ILE A 1 180 ? -8.193 10.262 4.301 1.00 88.94 180 ILE A CA 1
ATOM 1443 C C . ILE A 1 180 ? -8.067 9.717 2.874 1.00 88.94 180 ILE A C 1
ATOM 1445 O O . ILE A 1 180 ? -7.359 10.293 2.051 1.00 88.94 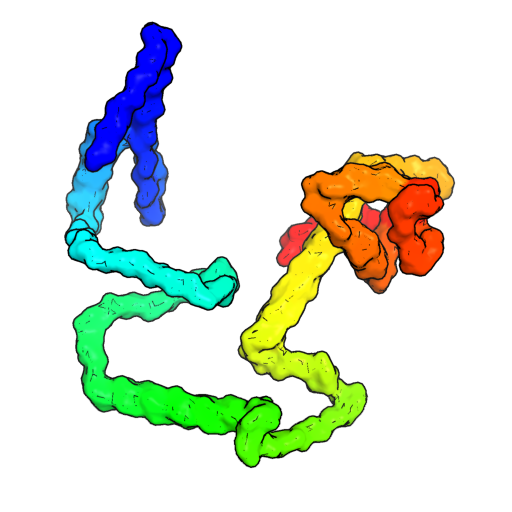180 ILE A O 1
ATOM 1449 N N . SER A 1 181 ? -8.718 8.586 2.584 1.00 89.44 181 SER A N 1
ATOM 1450 C CA . SER A 1 181 ? -8.562 7.837 1.335 1.00 89.44 181 SER A CA 1
ATOM 1451 C C . SER A 1 181 ? -9.720 6.858 1.116 1.00 89.44 181 SER A C 1
ATOM 1453 O O . SER A 1 181 ? -10.135 6.135 2.019 1.00 89.44 181 SER A O 1
ATOM 1455 N N . ASP A 1 182 ? -10.186 6.760 -0.126 1.00 91.06 182 ASP A N 1
ATOM 1456 C CA . ASP A 1 182 ? -11.251 5.859 -0.581 1.00 91.06 182 ASP A CA 1
ATOM 1457 C C . ASP A 1 182 ? -10.791 4.398 -0.777 1.00 91.06 182 ASP A C 1
ATOM 1459 O O . ASP A 1 182 ? -11.577 3.529 -1.154 1.00 91.06 182 ASP A O 1
ATOM 1463 N N . LYS A 1 183 ? -9.516 4.093 -0.501 1.00 93.00 183 LYS A N 1
ATOM 1464 C CA . LYS A 1 183 ? -8.871 2.814 -0.861 1.00 93.00 183 LYS A CA 1
ATOM 1465 C C . LYS A 1 183 ? -8.729 1.826 0.295 1.00 93.00 183 LYS A C 1
ATOM 1467 O O . LYS A 1 183 ? -8.062 0.803 0.130 1.00 93.00 183 LYS A O 1
ATOM 1472 N N . VAL A 1 184 ? -9.336 2.097 1.452 1.00 93.56 184 VAL A N 1
ATOM 1473 C CA . VAL A 1 184 ? -9.095 1.334 2.692 1.00 93.56 184 VAL A CA 1
ATOM 1474 C C . VAL A 1 184 ? -9.325 -0.172 2.528 1.00 93.56 184 VAL A C 1
ATOM 1476 O O . VAL A 1 184 ? -8.469 -0.959 2.917 1.00 93.56 184 VAL A O 1
ATOM 1479 N N . VAL A 1 185 ? -10.406 -0.593 1.860 1.00 93.50 185 VAL A N 1
ATOM 1480 C CA . VAL A 1 185 ? -10.717 -2.024 1.663 1.00 93.50 185 VAL A CA 1
ATOM 1481 C C . VAL A 1 185 ? -9.645 -2.712 0.812 1.00 93.50 185 VAL A C 1
ATOM 1483 O O . VAL A 1 185 ? -9.169 -3.793 1.154 1.00 93.50 185 VAL A O 1
ATOM 1486 N N . GLY A 1 186 ? -9.202 -2.064 -0.268 1.00 94.31 186 GLY A N 1
ATOM 1487 C CA . GLY A 1 186 ? -8.134 -2.592 -1.117 1.00 94.31 186 GLY A CA 1
ATOM 1488 C C . GLY A 1 186 ? -6.794 -2.676 -0.383 1.00 94.31 186 GLY A C 1
ATOM 1489 O O . GLY A 1 186 ? -6.050 -3.645 -0.559 1.00 94.31 186 GLY A O 1
ATOM 1490 N N . MET A 1 187 ? -6.494 -1.690 0.466 1.00 95.56 187 MET A N 1
ATOM 1491 C CA . MET A 1 187 ? -5.276 -1.689 1.278 1.00 95.56 187 MET A CA 1
ATOM 1492 C C . MET A 1 187 ? -5.317 -2.753 2.373 1.00 95.56 187 MET A C 1
ATOM 1494 O O . MET A 1 187 ? -4.317 -3.437 2.557 1.00 95.56 187 MET A O 1
ATOM 1498 N N . LEU A 1 188 ? -6.465 -2.983 3.014 1.00 95.44 188 LEU A N 1
ATOM 1499 C CA . LEU A 1 188 ? -6.655 -4.067 3.984 1.00 95.44 188 LEU A CA 1
ATOM 1500 C C . LEU A 1 188 ? -6.444 -5.445 3.354 1.00 95.44 188 LEU A C 1
ATOM 1502 O O . LEU A 1 188 ? -5.725 -6.271 3.912 1.00 95.44 188 LEU A O 1
ATOM 1506 N N . LEU A 1 189 ? -7.006 -5.689 2.166 1.00 95.44 189 LEU A N 1
ATOM 1507 C CA . LEU A 1 189 ? -6.802 -6.950 1.444 1.00 95.44 189 LEU A CA 1
ATOM 1508 C C . LEU A 1 189 ? -5.330 -7.179 1.114 1.00 95.44 189 LEU A C 1
ATOM 1510 O O . LEU A 1 189 ? -4.822 -8.299 1.216 1.00 95.44 189 LEU A O 1
ATOM 1514 N N . ARG A 1 190 ? -4.619 -6.113 0.734 1.00 95.25 190 ARG A N 1
ATOM 1515 C CA . ARG A 1 190 ? -3.194 -6.232 0.447 1.00 95.25 190 ARG A CA 1
ATOM 1516 C C . ARG A 1 190 ? -2.368 -6.425 1.714 1.00 95.25 190 ARG A C 1
ATOM 1518 O O . ARG A 1 190 ? -1.533 -7.324 1.735 1.00 95.25 190 ARG A O 1
ATOM 1525 N N . ALA A 1 191 ? -2.651 -5.675 2.771 1.00 95.50 191 ALA A N 1
ATOM 1526 C CA . ALA A 1 191 ? -2.020 -5.824 4.076 1.00 95.50 191 ALA A CA 1
ATOM 1527 C C . ALA A 1 191 ? -2.226 -7.243 4.643 1.00 95.50 191 ALA A C 1
ATOM 1529 O O . ALA A 1 191 ? -1.288 -7.837 5.177 1.00 95.50 191 ALA A O 1
ATOM 1530 N N . ARG A 1 192 ? -3.402 -7.848 4.425 1.00 95.44 192 ARG A N 1
ATOM 1531 C CA . ARG A 1 192 ? -3.690 -9.249 4.772 1.00 95.44 192 ARG A CA 1
ATOM 1532 C C . ARG A 1 192 ? -2.808 -10.236 4.009 1.00 95.44 192 ARG A C 1
ATOM 1534 O O . ARG A 1 192 ? -2.265 -11.159 4.609 1.00 95.44 192 ARG A O 1
ATOM 1541 N N . LYS A 1 193 ? -2.577 -10.014 2.709 1.00 94.75 193 LYS A N 1
ATOM 1542 C CA . LYS A 1 193 ? -1.638 -10.831 1.913 1.00 94.75 193 LYS A CA 1
ATOM 1543 C C . LYS A 1 193 ? -0.205 -10.782 2.462 1.00 94.75 193 LYS A C 1
ATOM 1545 O O . LYS A 1 193 ? 0.524 -11.760 2.337 1.00 94.75 193 LYS A O 1
ATOM 1550 N N . HIS A 1 194 ? 0.182 -9.662 3.070 1.00 93.31 194 HIS A N 1
ATOM 1551 C CA . HIS A 1 194 ? 1.475 -9.474 3.732 1.00 93.31 194 HIS A CA 1
ATOM 1552 C C . HIS A 1 194 ? 1.464 -9.827 5.232 1.00 93.31 194 HIS A C 1
ATOM 1554 O O . HIS A 1 194 ? 2.449 -9.560 5.914 1.00 93.31 194 HIS A O 1
ATOM 1560 N N . GLN A 1 195 ? 0.382 -10.430 5.747 1.00 94.69 195 GLN A N 1
ATOM 1561 C CA . GLN A 1 195 ? 0.230 -10.822 7.157 1.00 94.69 195 GLN A CA 1
ATOM 1562 C C . GLN A 1 195 ? 0.400 -9.654 8.149 1.00 94.69 195 GLN A C 1
ATOM 1564 O O . GLN A 1 195 ? 0.850 -9.842 9.276 1.00 94.69 195 GLN A O 1
ATOM 1569 N N . MET A 1 196 ? 0.036 -8.438 7.734 1.00 94.44 196 MET A N 1
ATOM 1570 C CA . MET A 1 196 ? 0.072 -7.238 8.581 1.00 94.44 196 MET A CA 1
ATOM 1571 C C . MET A 1 196 ? -1.194 -7.120 9.438 1.00 94.44 196 MET A C 1
ATOM 1573 O O . MET A 1 196 ? -1.142 -6.680 10.585 1.00 94.44 196 MET A O 1
ATOM 1577 N N . VAL A 1 197 ? -2.331 -7.533 8.873 1.00 95.62 197 VAL A N 1
ATOM 1578 C CA . VAL A 1 197 ? -3.666 -7.471 9.480 1.00 95.62 197 VAL A CA 1
ATOM 1579 C C . VAL A 1 197 ? -4.426 -8.764 9.212 1.00 95.62 197 VAL A C 1
ATOM 1581 O O . VAL A 1 197 ? -4.167 -9.444 8.216 1.00 95.62 197 VAL A O 1
ATOM 1584 N N . ASP A 1 198 ? -5.390 -9.067 10.072 1.00 95.25 198 ASP A N 1
ATOM 1585 C CA . ASP A 1 198 ? -6.307 -10.190 9.916 1.00 95.25 198 ASP A CA 1
ATOM 1586 C C . ASP A 1 198 ? -7.744 -9.773 10.239 1.00 95.25 198 ASP A C 1
ATOM 1588 O O . ASP A 1 198 ? -7.971 -8.957 11.133 1.00 95.25 198 ASP A O 1
ATOM 1592 N N . PHE A 1 199 ? -8.707 -10.302 9.490 1.00 95.12 199 PHE A N 1
ATOM 1593 C CA . PHE A 1 199 ? -10.132 -10.031 9.673 1.00 95.12 199 PHE A CA 1
ATOM 1594 C C . PHE A 1 199 ? -10.978 -11.149 9.056 1.00 95.12 199 PHE A C 1
ATOM 1596 O O . PHE A 1 199 ? -10.541 -11.861 8.146 1.00 95.12 199 PHE A O 1
ATOM 1603 N N . GLU A 1 200 ? -12.204 -11.288 9.553 1.00 93.75 200 GLU A N 1
ATOM 1604 C CA . GLU A 1 200 ? -13.157 -12.297 9.095 1.00 93.75 200 GLU A CA 1
ATOM 1605 C C . GLU A 1 200 ? -13.820 -11.900 7.763 1.00 93.75 200 GLU A C 1
ATOM 1607 O O . GLU A 1 200 ? -14.172 -10.741 7.553 1.00 93.75 200 GLU A O 1
ATOM 1612 N N . GLY A 1 201 ? -14.002 -12.874 6.864 1.00 90.69 201 GLY A N 1
ATOM 1613 C CA . GLY A 1 201 ? -14.618 -12.679 5.545 1.00 90.69 201 GLY A CA 1
ATOM 1614 C C . GLY A 1 201 ? -13.620 -12.443 4.405 1.00 90.69 201 GLY A C 1
ATOM 1615 O O . GLY A 1 201 ? -12.418 -12.284 4.618 1.00 90.69 201 GLY A O 1
ATOM 1616 N N . GLU A 1 202 ? -14.105 -12.472 3.161 1.00 89.06 202 GLU A N 1
ATOM 1617 C CA . GLU A 1 202 ? -13.283 -12.227 1.962 1.00 89.06 202 GLU A CA 1
ATOM 1618 C C . GLU A 1 202 ? -13.212 -10.744 1.593 1.00 89.06 202 GLU A C 1
ATOM 1620 O O . GLU A 1 202 ? -12.169 -10.261 1.164 1.00 89.06 202 GLU A O 1
ATOM 1625 N N . MET A 1 203 ? -14.315 -10.017 1.770 1.00 90.25 203 MET A N 1
ATOM 1626 C CA . MET A 1 203 ? -14.445 -8.589 1.491 1.00 90.25 203 MET A CA 1
ATOM 1627 C C . MET A 1 203 ? -15.312 -7.942 2.568 1.00 90.25 203 MET A C 1
ATOM 1629 O O . MET A 1 203 ? -16.165 -8.609 3.147 1.00 90.25 203 MET A O 1
ATOM 1633 N N . LEU A 1 204 ? -15.091 -6.648 2.805 1.00 93.19 204 LEU A N 1
ATOM 1634 C CA . LEU A 1 204 ? -15.839 -5.851 3.775 1.00 93.19 204 LEU A CA 1
ATOM 1635 C C . LEU A 1 204 ? -16.668 -4.801 3.037 1.00 93.19 204 LEU A C 1
ATOM 1637 O O . LEU A 1 204 ? -16.136 -4.035 2.227 1.00 93.19 204 LEU A O 1
ATOM 1641 N N . PHE A 1 205 ? -17.963 -4.762 3.325 1.00 91.88 205 PHE A N 1
ATOM 1642 C CA . PHE A 1 205 ? -18.930 -3.853 2.730 1.00 91.88 205 PHE A CA 1
ATOM 1643 C C . PHE A 1 205 ? -19.475 -2.879 3.774 1.00 91.88 205 PHE A C 1
ATOM 1645 O O . PHE A 1 205 ? -19.826 -3.247 4.898 1.00 91.88 205 PHE A O 1
ATOM 1652 N N . GLN A 1 206 ? -19.590 -1.609 3.382 1.00 88.81 206 GLN A N 1
ATOM 1653 C CA . GLN A 1 206 ? -20.202 -0.573 4.215 1.00 88.81 206 GLN A CA 1
ATOM 1654 C C . GLN A 1 206 ? -21.646 -0.958 4.590 1.00 88.81 206 GLN A C 1
ATOM 1656 O O . GLN A 1 206 ? -22.345 -1.569 3.782 1.00 88.81 206 GLN A O 1
ATOM 1661 N N . ARG A 1 207 ? -22.113 -0.578 5.790 1.00 89.81 207 ARG A N 1
ATOM 1662 C CA . ARG A 1 207 ? -23.457 -0.868 6.340 1.00 89.81 207 ARG A CA 1
ATOM 1663 C C . ARG A 1 207 ? -23.790 -2.339 6.591 1.00 89.81 207 ARG A C 1
ATOM 1665 O O . ARG A 1 207 ? -24.811 -2.609 7.214 1.00 89.81 207 ARG A O 1
ATOM 1672 N N . ARG A 1 208 ? -22.967 -3.278 6.121 1.00 92.94 208 ARG A N 1
ATOM 1673 C CA . ARG A 1 208 ? -23.130 -4.717 6.359 1.00 92.94 208 ARG A CA 1
ATOM 1674 C C . ARG A 1 208 ? -22.121 -5.226 7.379 1.00 92.94 208 ARG A C 1
ATOM 1676 O O . ARG A 1 208 ? -22.506 -5.858 8.350 1.00 92.94 208 ARG A O 1
ATOM 1683 N N . ASP A 1 209 ? -20.849 -4.903 7.164 1.00 95.19 209 ASP A N 1
ATOM 1684 C CA . ASP A 1 209 ? -19.730 -5.514 7.883 1.00 95.19 209 ASP A CA 1
ATOM 1685 C C . ASP A 1 209 ? -19.109 -4.550 8.905 1.00 95.19 209 ASP A C 1
ATOM 1687 O O . ASP A 1 209 ? -17.932 -4.647 9.234 1.00 95.19 209 ASP A O 1
ATOM 1691 N N . GLU A 1 210 ? -19.881 -3.579 9.405 1.00 94.44 210 GLU A N 1
ATOM 1692 C CA . GLU A 1 210 ? -19.370 -2.521 10.292 1.00 94.44 210 GLU A CA 1
ATOM 1693 C C . GLU A 1 210 ? -18.820 -3.061 11.619 1.00 94.44 210 GLU A C 1
ATOM 1695 O O . GLU A 1 210 ? -17.877 -2.492 12.172 1.00 94.44 210 GLU A O 1
ATOM 1700 N N . GLU A 1 211 ? -19.377 -4.172 12.100 1.00 94.75 211 GLU A N 1
ATOM 1701 C CA . GLU A 1 211 ? -18.993 -4.821 13.356 1.00 94.75 211 GLU A CA 1
ATOM 1702 C C . GLU A 1 211 ? -17.793 -5.770 13.209 1.00 94.75 211 GLU A C 1
ATOM 1704 O O . GLU A 1 211 ? -17.266 -6.250 14.215 1.00 94.75 211 GLU A O 1
ATOM 1709 N N . VAL A 1 212 ? -17.318 -6.026 11.981 1.00 95.69 212 VAL A N 1
ATOM 1710 C CA . VAL A 1 212 ? -16.186 -6.932 11.751 1.00 95.69 212 VAL A CA 1
ATOM 1711 C C . VAL A 1 212 ? -14.923 -6.360 12.386 1.00 95.69 212 VAL A C 1
ATOM 1713 O O . VAL A 1 212 ? -14.529 -5.218 12.136 1.00 95.69 212 VAL A O 1
ATOM 1716 N N . VAL A 1 213 ? -14.278 -7.177 13.218 1.00 95.12 213 VAL A N 1
ATOM 1717 C CA . VAL A 1 213 ? -13.069 -6.799 13.947 1.00 95.12 213 VAL A CA 1
ATOM 1718 C C . VAL A 1 213 ? -11.838 -7.077 13.092 1.00 95.12 213 VAL A C 1
ATOM 1720 O O . VAL A 1 213 ? -11.594 -8.203 12.661 1.00 95.12 213 VAL A O 1
ATOM 1723 N N . ILE A 1 214 ? -11.032 -6.041 12.897 1.00 96.00 214 ILE A N 1
ATOM 1724 C CA . ILE A 1 214 ? -9.741 -6.095 12.221 1.00 96.00 214 ILE A CA 1
ATOM 1725 C C . ILE A 1 214 ? -8.657 -6.130 13.294 1.00 96.00 214 ILE A C 1
ATOM 1727 O O . ILE A 1 214 ? -8.560 -5.229 14.128 1.00 96.00 214 ILE A O 1
ATOM 1731 N N . SER A 1 215 ? -7.839 -7.176 13.270 1.00 95.50 215 SER A N 1
ATOM 1732 C CA . SER A 1 215 ? -6.729 -7.389 14.196 1.00 95.50 215 SER A CA 1
ATOM 1733 C C . SER A 1 215 ? -5.400 -7.031 13.544 1.00 95.50 215 SER A C 1
ATOM 1735 O O . SER A 1 215 ? -5.065 -7.546 12.479 1.00 95.50 215 SER A O 1
ATOM 1737 N N . LEU A 1 216 ? -4.610 -6.186 14.203 1.00 95.75 216 LEU A N 1
ATOM 1738 C CA . LEU A 1 216 ? -3.251 -5.859 13.784 1.00 95.75 216 LEU A CA 1
ATOM 1739 C C . LEU A 1 216 ? -2.290 -6.973 14.227 1.00 95.75 216 LEU A C 1
ATOM 1741 O O . LEU A 1 216 ? -2.244 -7.335 15.405 1.00 95.75 216 LEU A O 1
ATOM 1745 N N . LEU A 1 217 ? -1.538 -7.543 13.283 1.00 94.12 217 LEU A N 1
ATOM 1746 C CA . LEU A 1 217 ? -0.569 -8.614 13.546 1.00 94.12 217 LEU A CA 1
ATOM 1747 C C . LEU A 1 217 ? 0.850 -8.084 13.764 1.00 94.12 217 LEU A C 1
ATOM 1749 O O . LEU A 1 217 ? 1.620 -8.711 14.490 1.00 94.12 217 LEU A O 1
ATOM 1753 N N . TRP A 1 218 ? 1.193 -6.957 13.143 1.00 92.75 218 TRP A N 1
ATOM 1754 C CA . TRP A 1 218 ? 2.505 -6.333 13.290 1.00 92.75 218 TRP A CA 1
ATOM 1755 C C . TRP A 1 218 ? 2.677 -5.615 14.623 1.00 92.75 218 TRP A C 1
ATOM 1757 O O . TRP A 1 218 ? 1.739 -5.038 15.175 1.00 92.75 218 TRP A O 1
ATOM 1767 N N . THR A 1 219 ? 3.915 -5.615 15.115 1.00 89.25 219 THR A N 1
ATOM 1768 C CA . THR A 1 219 ? 4.302 -4.797 16.264 1.00 89.25 219 THR A CA 1
ATOM 1769 C C . THR A 1 219 ? 4.502 -3.337 15.841 1.00 89.25 219 THR A C 1
ATOM 1771 O O . THR A 1 219 ? 4.874 -3.066 14.693 1.00 89.25 219 THR A O 1
ATOM 1774 N N . PRO A 1 220 ? 4.306 -2.369 16.754 1.00 85.75 220 PRO A N 1
ATOM 1775 C CA . PRO A 1 220 ? 4.543 -0.953 16.460 1.00 85.75 220 PRO A CA 1
ATOM 1776 C C . PRO A 1 220 ? 5.972 -0.680 15.957 1.00 85.75 220 PRO A C 1
ATOM 1778 O O . PRO A 1 220 ? 6.176 0.147 15.072 1.00 85.75 220 PRO A O 1
ATOM 1781 N N . GLU A 1 221 ? 6.959 -1.433 16.446 1.00 87.75 221 GLU A N 1
ATOM 1782 C CA . GLU A 1 221 ? 8.357 -1.331 16.008 1.00 87.75 221 GLU A CA 1
ATOM 1783 C C . GLU A 1 221 ? 8.552 -1.745 14.540 1.00 87.75 221 GLU A C 1
ATOM 1785 O O . GLU A 1 221 ? 9.300 -1.101 13.798 1.00 87.75 221 GLU A O 1
ATOM 1790 N N . GLN A 1 222 ? 7.856 -2.795 14.087 1.00 89.44 222 GLN A N 1
ATOM 1791 C CA . GLN A 1 222 ? 7.905 -3.259 12.695 1.00 89.44 222 GLN A CA 1
ATOM 1792 C C . GLN A 1 222 ? 7.294 -2.235 11.735 1.00 89.44 222 GLN A C 1
ATOM 1794 O O . GLN A 1 222 ? 7.829 -2.009 10.644 1.00 89.44 222 GLN A O 1
ATOM 1799 N N . ILE A 1 223 ? 6.204 -1.591 12.157 1.00 87.88 223 ILE A N 1
ATOM 1800 C CA . ILE A 1 223 ? 5.538 -0.518 11.410 1.00 87.88 223 ILE A CA 1
ATOM 1801 C C . ILE A 1 223 ? 6.493 0.673 11.270 1.00 87.88 223 ILE A C 1
ATOM 1803 O O . ILE A 1 223 ? 6.772 1.099 10.149 1.00 87.88 223 ILE A O 1
ATOM 1807 N N . ALA A 1 224 ? 7.080 1.138 12.378 1.00 86.50 224 ALA A N 1
ATOM 1808 C CA . ALA A 1 224 ? 8.029 2.253 12.376 1.00 86.50 224 ALA A CA 1
ATOM 1809 C C . ALA A 1 224 ? 9.265 1.971 11.501 1.00 86.50 224 ALA A C 1
ATOM 1811 O O . ALA A 1 224 ? 9.679 2.811 10.702 1.00 86.50 224 ALA A O 1
ATOM 1812 N N . THR A 1 225 ? 9.817 0.758 11.589 1.00 90.62 225 THR A N 1
ATOM 1813 C CA . THR A 1 225 ? 10.968 0.336 10.773 1.00 90.62 225 THR A CA 1
ATOM 1814 C C . THR A 1 225 ? 10.639 0.322 9.279 1.00 90.62 225 THR A C 1
ATOM 1816 O O . THR A 1 225 ? 11.482 0.666 8.451 1.00 90.62 225 THR A O 1
ATOM 1819 N N . SER A 1 226 ? 9.418 -0.078 8.918 1.00 85.62 226 SER A N 1
ATOM 1820 C CA . SER A 1 226 ? 8.974 -0.128 7.521 1.00 85.62 226 SER A CA 1
ATOM 1821 C C . SER A 1 226 ? 8.702 1.261 6.946 1.00 85.62 226 SER A C 1
ATOM 1823 O O . SER A 1 226 ? 8.919 1.474 5.757 1.00 85.62 226 SER A O 1
ATOM 1825 N N . LEU A 1 227 ? 8.280 2.210 7.785 1.00 79.19 227 LEU A N 1
ATOM 1826 C CA . LEU A 1 227 ? 8.058 3.603 7.396 1.00 79.19 227 LEU A CA 1
ATOM 1827 C C . LEU A 1 227 ? 9.373 4.375 7.185 1.00 79.19 227 LEU A C 1
ATOM 1829 O O . LEU A 1 227 ? 9.429 5.296 6.376 1.00 79.19 227 LEU A O 1
ATOM 1833 N N . ALA A 1 228 ? 10.438 3.982 7.891 1.00 77.75 228 ALA A N 1
ATOM 1834 C CA 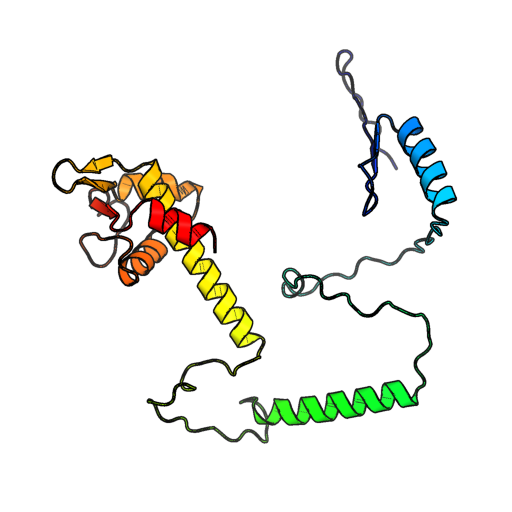. ALA A 1 228 ? 11.758 4.604 7.792 1.00 77.75 228 ALA A CA 1
ATOM 1835 C C . ALA A 1 228 ? 12.547 4.241 6.510 1.00 77.75 228 ALA A C 1
ATOM 1837 O O . ALA A 1 228 ? 13.633 4.783 6.299 1.00 77.75 228 ALA A O 1
ATOM 1838 N N . LYS A 1 229 ? 12.036 3.328 5.670 1.00 67.00 229 LYS A N 1
ATOM 1839 C CA . LYS A 1 229 ? 12.661 2.866 4.413 1.00 67.00 229 LYS A CA 1
ATOM 1840 C C . LYS A 1 229 ? 12.159 3.610 3.169 1.00 67.00 229 LYS A C 1
ATOM 1842 O O . LYS A 1 229 ? 12.987 3.808 2.251 1.00 67.00 229 LYS A O 1
#

Sequence (229 aa):
MISKRTFPSRTVVITVTVATVKGHCPLVGFSEEVEKRWRALKKKHKMREKRKNGAKLPRANSASDILEEKKEGPQRSSTVSSVQSLMSKFKQIEADSIAESRHDVYSTNYIPKKYSKMSPEYGRPKPGTLTEKRAQKASKHIEREMVQVCEVILEYGRVSKRTGKVVITFGELFRIYQFISDKVVGMLLRARKHQMVDFEGEMLFQRRDEEVVISLLWTPEQIATSLAK

Foldseek 3Di:
DDDDDDDDDPDDDQDWDWDDDPPDDIQIDHDVVSVVVVVVVCVVVVPDDDPCPDDDDDDDPDDPPPDDDDPPDPDPDVDPPPPVNVVVVVVVVVVVVVVVLCVDPPHPNDDDDDDDPPDPPPPADDPPDPVNVVVVVVVLVLLLVLLVLLVLQVVPFDQDPVPRFTKDFPLVSVVVCVVPHPCNFVSLLVCVVVVQKDWDDDGDDPPPRRRIMITGPDDPVVSVVSNVD

Nearest PDB structures (foldseek):
  2krh-assembly1_A  TM=7.607E-01  e=4.027E-06  Rattus norvegicus
  2l2o-assembly1_A  TM=9.031E-01  e=4.670E-05  Homo sapiens
  7tji-assembly1_E  TM=5.313E-01  e=8.447E-01  Saccharomyces cerevisiae
  4a6d-assembly1_A  TM=4.644E-01  e=6.783E+00  Homo sapiens

Secondary structure (DSSP, 8-state):
--------TT-----EEEE--TTS--EEEEHHHHHHHHHHHHHHTT---------PPP----GGGG------PPP-------HHHHHHHHHHHHHHHHHHHTT-TTSTT-------TT-TTTTSPPTTSHHHHHHHHHHHHHHHHHHHHHHHHHHH-EE-TTTSSEEEEHHHHHHHHTTT-TTHHHHHHHHHHTTSEEESSS---TTTSTTPEEEE-S-HHHHHHHHT-

Radius of gyration: 28.85 Å; Cα contacts (8 Å, |Δi|>4): 166; chains: 1; bounding box: 53×73×65 Å

pLDDT: mean 77.06, std 20.09, range [28.39, 96.31]

Mean predicted aligned error: 17.18 Å